Protein AF-A0A7Y3CSC6-F1 (afdb_monomer)

Structure (mmCIF, N/CA/C/O backbone):
data_AF-A0A7Y3CSC6-F1
#
_entry.id   AF-A0A7Y3CSC6-F1
#
loop_
_atom_site.group_PDB
_atom_site.id
_atom_site.type_symbol
_atom_site.label_atom_id
_atom_site.label_alt_id
_atom_site.label_comp_id
_atom_site.label_asym_id
_atom_site.label_entity_id
_atom_site.label_seq_id
_atom_site.pdbx_PDB_ins_code
_atom_si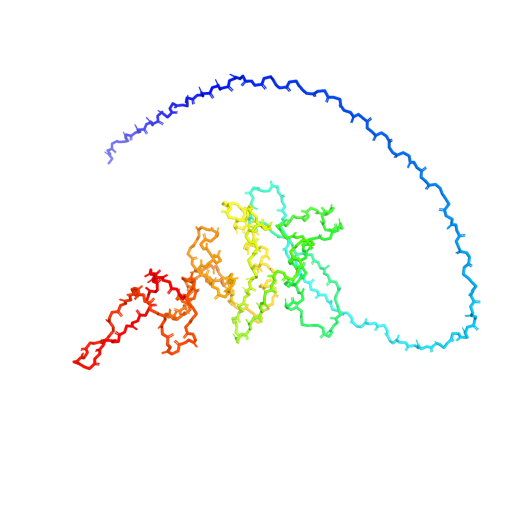te.Cartn_x
_atom_site.Cartn_y
_atom_site.Cartn_z
_atom_site.occupancy
_atom_site.B_iso_or_equiv
_atom_site.auth_seq_id
_atom_site.auth_comp_id
_atom_site.auth_asym_id
_atom_site.auth_atom_id
_atom_site.pdbx_PDB_model_num
ATOM 1 N N . MET A 1 1 ? 17.820 47.651 -5.698 1.00 49.38 1 MET A N 1
ATOM 2 C CA . MET A 1 1 ? 16.382 47.921 -5.927 1.00 49.38 1 MET A CA 1
ATOM 3 C C . MET A 1 1 ? 16.179 48.257 -7.399 1.00 49.38 1 MET A C 1
ATOM 5 O O . MET A 1 1 ? 16.690 49.270 -7.858 1.00 49.38 1 MET A O 1
ATOM 9 N N . LYS A 1 2 ? 15.549 47.353 -8.158 1.00 39.06 2 LYS A N 1
ATOM 10 C CA . LYS A 1 2 ? 15.272 47.470 -9.603 1.00 39.06 2 LYS A CA 1
ATOM 11 C C . LYS A 1 2 ? 13.978 46.679 -9.894 1.00 39.06 2 LYS A C 1
ATOM 13 O O . LYS A 1 2 ? 13.777 45.670 -9.221 1.00 39.06 2 LYS A O 1
ATOM 18 N N . PRO A 1 3 ? 13.075 47.160 -10.768 1.00 57.06 3 PRO A N 1
ATOM 19 C CA . PRO A 1 3 ? 11.648 46.878 -10.631 1.00 57.06 3 PRO A CA 1
ATOM 20 C C . PRO A 1 3 ? 11.142 45.621 -11.348 1.00 57.06 3 PRO A C 1
ATOM 22 O O . PRO A 1 3 ? 11.638 45.210 -12.395 1.00 57.06 3 PRO A O 1
ATOM 25 N N . ILE A 1 4 ? 10.075 45.116 -10.732 1.00 50.91 4 ILE A N 1
ATOM 26 C CA . ILE A 1 4 ? 9.036 44.168 -11.140 1.00 50.91 4 ILE A CA 1
ATOM 27 C C . ILE A 1 4 ? 8.649 44.270 -12.625 1.00 50.91 4 ILE A C 1
ATOM 29 O O . ILE A 1 4 ? 8.368 45.358 -13.132 1.00 50.91 4 ILE A O 1
ATOM 33 N N . ARG A 1 5 ? 8.506 43.113 -13.285 1.00 55.19 5 ARG A N 1
ATOM 34 C CA . ARG A 1 5 ? 7.640 42.944 -14.460 1.00 55.19 5 ARG A CA 1
ATOM 35 C C . ARG A 1 5 ? 6.730 41.734 -14.259 1.00 55.19 5 ARG A C 1
ATOM 37 O O . ARG A 1 5 ? 7.161 40.596 -14.403 1.00 55.19 5 ARG A O 1
ATOM 44 N N . LEU A 1 6 ? 5.476 42.029 -13.914 1.00 49.69 6 LEU A N 1
ATOM 45 C CA . LEU A 1 6 ? 4.336 41.130 -14.060 1.00 49.69 6 LEU A CA 1
ATOM 46 C C . LEU A 1 6 ? 4.161 40.798 -15.547 1.00 49.69 6 LEU A C 1
ATOM 48 O O . LEU A 1 6 ? 3.974 41.706 -16.355 1.00 49.69 6 LEU A O 1
ATOM 52 N N . PHE A 1 7 ? 4.170 39.515 -15.890 1.00 52.75 7 PHE A N 1
ATOM 53 C CA . PHE A 1 7 ? 3.599 39.026 -17.140 1.00 52.75 7 PHE A CA 1
ATOM 54 C C . PHE A 1 7 ? 2.330 38.248 -16.801 1.00 52.75 7 PHE A C 1
ATOM 56 O O . PHE A 1 7 ? 2.381 37.110 -16.348 1.00 52.75 7 PHE A O 1
ATOM 63 N N . ALA A 1 8 ? 1.191 38.911 -16.991 1.00 51.38 8 ALA A N 1
ATOM 64 C CA . ALA A 1 8 ? -0.119 38.288 -17.009 1.00 51.38 8 ALA A CA 1
ATOM 65 C C . ALA A 1 8 ? -0.264 37.520 -18.329 1.00 51.38 8 ALA A C 1
ATOM 67 O O . ALA A 1 8 ? -0.251 38.130 -19.399 1.00 51.38 8 ALA A O 1
ATOM 68 N N . TRP A 1 9 ? -0.375 36.195 -18.258 1.00 48.31 9 TRP A N 1
ATOM 69 C CA . TRP A 1 9 ? -0.782 35.373 -19.393 1.00 48.31 9 TRP A CA 1
ATOM 70 C C . TRP A 1 9 ? -2.264 35.040 -19.257 1.00 48.31 9 TRP A C 1
ATOM 72 O O . TRP A 1 9 ? -2.697 34.349 -18.340 1.00 48.31 9 TRP A O 1
ATOM 82 N N . LEU A 1 10 ? -3.028 35.615 -20.177 1.00 53.81 10 LEU A N 1
ATOM 83 C CA . LEU A 1 10 ? -4.462 35.465 -20.346 1.00 53.81 10 LEU A CA 1
ATOM 84 C C . LEU A 1 10 ? -4.671 34.272 -21.289 1.00 53.81 10 LEU A C 1
ATOM 86 O O . LEU A 1 10 ? -4.453 34.402 -22.492 1.00 53.81 10 LEU A O 1
ATOM 90 N N . VAL A 1 11 ? -5.024 33.098 -20.760 1.00 56.38 11 VAL A N 1
ATOM 91 C CA . VAL A 1 11 ? -5.374 31.939 -21.597 1.00 56.38 11 VAL A CA 1
ATOM 92 C C . VAL A 1 11 ? -6.880 31.945 -21.833 1.00 56.38 11 VAL A C 1
ATOM 94 O O . VAL A 1 11 ? -7.689 31.846 -20.913 1.00 56.38 11 VAL A O 1
ATOM 97 N N . LEU A 1 12 ? -7.222 32.128 -23.104 1.00 55.97 12 LEU A N 1
ATOM 98 C CA . LEU A 1 12 ? -8.560 32.213 -23.663 1.00 55.97 12 LEU A CA 1
ATOM 99 C C . LEU A 1 12 ? -9.184 30.808 -23.734 1.00 55.97 12 LEU A C 1
ATOM 101 O O . LEU A 1 12 ? -8.724 29.955 -24.489 1.00 55.97 12 LEU A O 1
ATOM 105 N N . VAL A 1 13 ? -10.243 30.577 -22.957 1.00 55.41 13 VAL A N 1
AT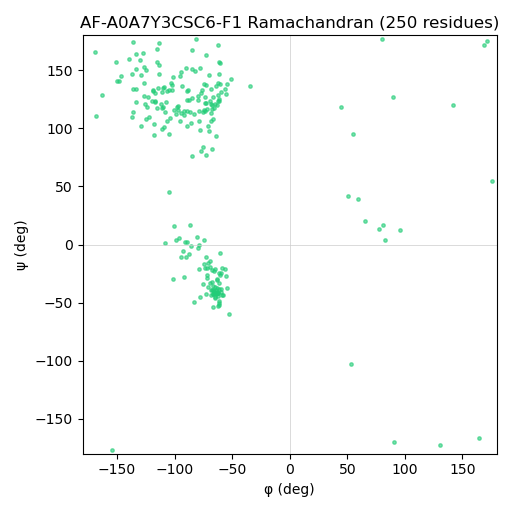OM 106 C CA . VAL A 1 13 ? -11.081 29.371 -23.029 1.00 55.41 13 VAL A CA 1
ATOM 107 C C . VAL A 1 13 ? -11.940 29.446 -24.292 1.00 55.41 13 VAL A C 1
ATOM 109 O O . VAL A 1 13 ? -12.722 30.381 -24.458 1.00 55.41 13 VAL A O 1
ATOM 112 N N . THR A 1 14 ? -11.816 28.459 -25.179 1.00 60.94 14 THR A N 1
ATOM 113 C CA . THR A 1 14 ? -12.738 28.268 -26.307 1.00 60.94 14 THR A CA 1
ATOM 114 C C . THR A 1 14 ? -13.670 27.101 -25.996 1.00 60.94 14 THR A C 1
ATOM 116 O O . THR A 1 14 ? -13.266 25.944 -25.951 1.00 60.94 14 THR A O 1
ATOM 119 N N . LEU A 1 15 ? -14.934 27.439 -25.736 1.00 53.50 15 LEU A N 1
ATOM 120 C CA . LEU A 1 15 ? -16.053 26.507 -25.636 1.00 53.50 15 LEU A CA 1
ATOM 121 C C . LEU A 1 15 ? -16.397 26.007 -27.048 1.00 53.50 15 LEU A C 1
ATOM 123 O O . LEU A 1 15 ? -16.756 26.812 -27.907 1.00 53.50 15 LEU A O 1
ATOM 127 N N . VAL A 1 16 ? -16.343 24.695 -27.280 1.00 58.88 16 VAL A N 1
ATOM 128 C CA . VAL A 1 16 ? -16.947 24.064 -28.462 1.00 58.88 16 VAL A CA 1
ATOM 129 C C . VAL A 1 16 ? -18.198 23.322 -28.008 1.00 58.88 16 VAL A C 1
ATOM 131 O O . VAL A 1 16 ? -18.131 22.279 -27.365 1.00 58.88 16 VAL A O 1
ATOM 134 N N . THR A 1 17 ? -19.356 23.891 -28.328 1.00 53.62 17 THR A N 1
ATOM 135 C CA . THR A 1 17 ? -20.674 23.277 -28.174 1.00 53.62 17 THR A CA 1
ATOM 136 C C . THR A 1 17 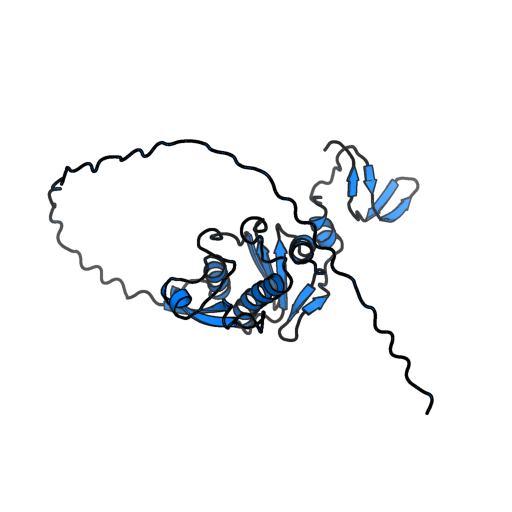? -20.987 22.432 -29.407 1.00 53.62 17 THR A C 1
ATOM 138 O O . THR A 1 17 ? -21.338 22.958 -30.461 1.00 53.62 17 THR A O 1
ATOM 141 N N . ALA A 1 18 ? -20.889 21.109 -29.280 1.00 60.34 18 ALA A N 1
ATOM 142 C CA . ALA A 1 18 ? -21.453 20.177 -30.251 1.00 60.34 18 ALA A CA 1
ATOM 143 C C . ALA A 1 18 ? -22.845 19.740 -29.774 1.00 60.34 18 ALA A C 1
ATOM 145 O O . ALA A 1 18 ? -22.988 18.981 -28.818 1.00 60.34 18 ALA A O 1
ATOM 146 N N . ALA A 1 19 ? -23.870 20.260 -30.445 1.00 48.38 19 ALA A N 1
ATOM 147 C CA . ALA A 1 19 ? -25.249 19.808 -30.356 1.00 48.38 19 ALA A CA 1
ATOM 148 C C . ALA A 1 19 ? -25.583 18.955 -31.590 1.00 48.38 19 ALA A C 1
ATOM 150 O O . ALA A 1 19 ? -25.209 19.336 -32.697 1.00 48.38 19 ALA A O 1
ATOM 151 N N . CYS A 1 20 ? -26.293 17.844 -31.361 1.00 55.81 20 CYS A N 1
ATOM 152 C CA . CYS A 1 20 ? -27.267 17.146 -32.224 1.00 55.81 20 CYS A CA 1
ATOM 153 C C . CYS A 1 20 ? -27.125 15.625 -32.093 1.00 55.81 20 CYS A C 1
ATOM 155 O O . CYS A 1 20 ? -26.091 15.050 -32.415 1.00 55.81 20 CYS A O 1
ATOM 157 N N . GLY A 1 21 ? -28.207 14.973 -31.666 1.00 42.75 21 GLY A N 1
ATOM 158 C CA . GLY A 1 21 ? -28.290 13.518 -31.586 1.00 42.75 21 GLY A CA 1
ATOM 159 C C . GLY A 1 21 ? -29.597 13.037 -30.967 1.00 42.75 21 GLY A C 1
ATOM 160 O O . GLY A 1 21 ? -29.586 12.332 -29.966 1.00 42.75 21 GLY A O 1
ATOM 161 N N . SER A 1 22 ? -30.732 13.463 -31.523 1.00 49.22 22 SER A N 1
ATOM 162 C CA . SER A 1 22 ? -32.066 12.983 -31.151 1.00 49.22 22 SER A CA 1
ATOM 163 C C . SER A 1 22 ? -32.257 11.537 -31.622 1.00 49.22 22 SER A C 1
ATOM 165 O O . SER A 1 22 ? -32.576 11.298 -32.783 1.00 49.22 22 SER A O 1
ATOM 167 N N . GLY A 1 23 ? -32.053 10.573 -30.723 1.00 46.72 23 GLY A N 1
ATOM 168 C CA . GLY A 1 23 ? -32.375 9.162 -30.932 1.00 46.72 23 GLY A CA 1
ATOM 169 C C . GLY A 1 23 ? -33.629 8.773 -30.156 1.00 46.72 23 GLY A C 1
ATOM 170 O O . GLY A 1 23 ? -33.563 8.467 -28.970 1.00 46.72 23 GLY A O 1
ATOM 171 N N . THR A 1 24 ? -34.780 8.810 -30.821 1.00 48.25 24 THR A N 1
ATOM 172 C CA . THR A 1 24 ? -36.046 8.263 -30.323 1.00 48.25 24 THR A CA 1
ATOM 173 C C . THR A 1 24 ? -36.029 6.747 -30.516 1.00 48.25 24 THR A C 1
ATOM 175 O O . THR A 1 24 ? -36.023 6.281 -31.653 1.00 48.25 24 THR A O 1
ATOM 178 N N . ALA A 1 25 ? -36.051 5.970 -29.432 1.00 51.69 25 ALA A N 1
ATOM 179 C CA . ALA A 1 25 ? -36.363 4.546 -29.491 1.00 51.69 25 ALA A CA 1
ATOM 180 C C . ALA A 1 25 ? -37.365 4.183 -28.391 1.00 51.69 25 ALA A C 1
ATOM 182 O O . ALA A 1 25 ? -37.166 4.442 -27.207 1.00 51.69 25 ALA A O 1
ATOM 183 N N . ASN A 1 26 ? -38.477 3.633 -28.864 1.00 44.28 26 ASN A N 1
ATOM 184 C CA . ASN A 1 26 ? -39.654 3.198 -28.136 1.00 44.28 26 ASN A CA 1
ATOM 185 C C . ASN A 1 26 ? -39.370 2.086 -27.113 1.00 44.28 26 ASN A C 1
ATOM 187 O O . ASN A 1 26 ? -38.591 1.176 -27.371 1.00 44.28 26 ASN A O 1
ATOM 191 N N . THR A 1 27 ? -40.141 2.147 -26.024 1.00 38.22 27 THR A N 1
ATOM 192 C CA . THR A 1 27 ? -40.975 1.068 -25.464 1.00 38.22 27 THR A CA 1
ATOM 193 C C . THR A 1 27 ? -40.374 -0.336 -25.367 1.00 38.22 27 THR A C 1
ATOM 195 O O . THR A 1 27 ? -40.215 -1.012 -26.375 1.00 38.22 27 THR A O 1
ATOM 198 N N . THR A 1 28 ? -40.256 -0.858 -24.140 1.00 40.50 28 THR A N 1
ATOM 199 C CA . THR A 1 28 ? -41.096 -1.977 -23.648 1.00 40.50 28 THR A CA 1
ATOM 200 C C . THR A 1 28 ? -40.908 -2.140 -22.138 1.00 40.50 28 THR A C 1
ATOM 202 O O . THR A 1 28 ? -39.866 -2.575 -21.659 1.00 40.50 28 THR A O 1
ATOM 205 N N . VAL A 1 29 ? -41.955 -1.799 -21.387 1.00 47.56 29 VAL A N 1
ATOM 206 C CA . VAL A 1 29 ? -42.134 -2.195 -19.988 1.00 47.56 29 VAL A CA 1
ATOM 207 C C . VAL A 1 29 ? -42.517 -3.673 -19.991 1.00 47.56 29 VAL A C 1
ATOM 209 O O . VAL A 1 29 ? -43.578 -4.022 -20.502 1.00 47.56 29 VAL A O 1
ATOM 212 N N . THR A 1 30 ? -41.670 -4.536 -19.429 1.00 46.34 30 THR A N 1
ATOM 213 C CA . THR A 1 30 ? -42.042 -5.921 -19.110 1.00 46.34 30 THR A CA 1
ATOM 214 C C . THR A 1 30 ? -42.098 -6.069 -17.598 1.00 46.34 30 THR A C 1
ATOM 216 O O . THR A 1 30 ? -41.080 -6.212 -16.926 1.00 46.34 30 THR A O 1
ATOM 219 N N . SER A 1 31 ? -43.315 -6.012 -17.064 1.00 48.59 31 SER A N 1
ATOM 220 C CA . SER A 1 31 ? -43.644 -6.465 -15.717 1.00 48.59 31 SER A CA 1
ATOM 221 C C . SER A 1 31 ? -43.530 -7.992 -15.650 1.00 48.59 31 SER A C 1
ATOM 223 O O . SER A 1 31 ? -44.210 -8.692 -16.393 1.00 48.59 31 SER A O 1
ATOM 225 N N . SER A 1 32 ? -42.705 -8.508 -14.738 1.00 51.16 32 SER A N 1
ATOM 226 C CA . SER A 1 32 ? -42.675 -9.926 -14.337 1.00 51.16 32 SER A CA 1
ATOM 227 C C . SER A 1 32 ? -43.020 -9.977 -12.847 1.00 51.16 32 SER A C 1
ATOM 229 O O . SER A 1 32 ? -42.264 -9.485 -12.022 1.00 51.16 32 SER A O 1
ATOM 231 N N . THR A 1 33 ? -44.295 -10.181 -12.513 1.00 46.19 33 THR A N 1
ATOM 232 C CA . THR A 1 33 ? -44.887 -11.449 -12.037 1.00 46.19 33 THR A CA 1
ATOM 233 C C . THR A 1 33 ? -44.175 -12.047 -10.820 1.00 46.19 33 THR A C 1
ATOM 235 O O . THR A 1 33 ? -43.212 -12.800 -10.934 1.00 46.19 33 THR A O 1
ATOM 238 N N . SER A 1 34 ? -44.724 -11.731 -9.646 1.00 44.75 34 SER A N 1
ATOM 239 C CA . SER A 1 34 ? -44.472 -12.396 -8.371 1.00 44.75 34 SER A CA 1
ATOM 240 C C . SER A 1 34 ? -44.912 -13.859 -8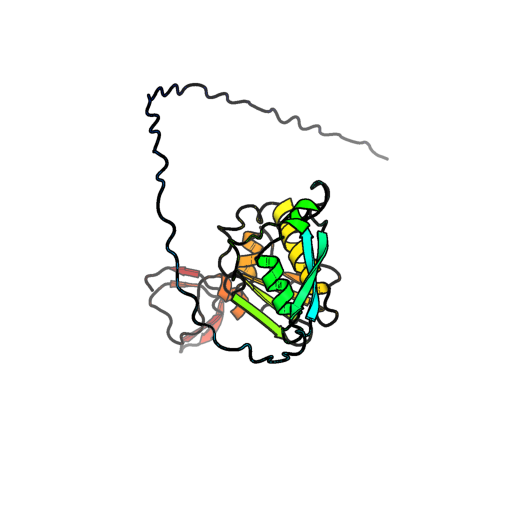.435 1.00 44.75 34 SER A C 1
ATOM 242 O O . SER A 1 34 ? -46.059 -14.144 -8.780 1.00 44.75 34 SER A O 1
ATOM 244 N N . THR A 1 35 ? -44.023 -14.776 -8.052 1.00 43.31 35 THR A N 1
ATOM 245 C CA . THR A 1 35 ? -44.351 -16.195 -7.870 1.00 43.31 35 THR A CA 1
ATOM 246 C C . THR A 1 35 ? -44.314 -16.522 -6.381 1.00 43.31 35 THR A C 1
ATOM 248 O O . THR A 1 35 ? -43.303 -16.350 -5.707 1.00 43.31 35 THR A O 1
ATOM 251 N N . THR A 1 36 ? -45.466 -16.943 -5.872 1.00 44.31 36 THR A N 1
ATOM 252 C CA . THR A 1 36 ? -45.690 -17.522 -4.543 1.00 44.31 36 THR A CA 1
ATOM 253 C C . THR A 1 36 ? -45.405 -19.031 -4.589 1.00 44.31 36 THR A C 1
ATOM 255 O O . THR A 1 36 ? -45.426 -19.614 -5.672 1.00 44.31 36 THR A O 1
ATOM 258 N N . THR A 1 37 ? -45.299 -19.670 -3.411 1.00 40.16 37 THR A N 1
ATOM 259 C CA . THR A 1 37 ? -45.212 -21.133 -3.119 1.00 40.16 37 THR A CA 1
ATOM 260 C C . THR A 1 37 ? -43.756 -21.646 -3.095 1.00 40.16 37 THR A C 1
ATOM 262 O O . THR A 1 37 ? -43.012 -21.406 -4.029 1.00 40.16 37 THR A O 1
ATOM 265 N N . THR A 1 38 ? -43.222 -22.339 -2.080 1.00 45.81 38 THR A N 1
ATOM 266 C CA . THR A 1 38 ? -43.808 -23.365 -1.200 1.00 45.81 38 THR A CA 1
ATOM 267 C C . THR A 1 38 ? -42.931 -23.547 0.049 1.00 45.81 38 THR A C 1
ATOM 269 O O . THR A 1 38 ? -41.734 -23.801 -0.071 1.00 45.81 38 THR A O 1
ATOM 272 N N . SER A 1 39 ? -43.523 -23.476 1.244 1.00 49.12 39 SER A N 1
ATOM 273 C CA . SER A 1 39 ? -42.887 -23.905 2.497 1.00 49.12 39 SER A CA 1
ATOM 274 C C . SER A 1 39 ? -42.724 -25.425 2.512 1.00 49.12 39 SER A C 1
ATOM 276 O O . SER A 1 39 ? -43.715 -26.149 2.436 1.00 49.12 39 SER A O 1
ATOM 278 N N . SER A 1 40 ? -41.487 -25.905 2.643 1.00 51.88 40 SER A N 1
ATOM 279 C CA . SER A 1 40 ? -41.182 -27.314 2.907 1.00 51.88 40 SER A CA 1
ATOM 280 C C . SER A 1 40 ? -40.868 -27.493 4.389 1.00 51.88 40 SER A C 1
ATOM 282 O O . SER A 1 40 ? -39.902 -26.936 4.904 1.00 51.88 40 SER A O 1
ATOM 284 N N . THR A 1 41 ? -41.716 -28.253 5.077 1.00 49.00 41 THR A N 1
ATOM 285 C CA . THR A 1 41 ? -41.534 -28.686 6.465 1.00 49.00 41 THR A CA 1
ATOM 286 C C . THR A 1 41 ? -40.552 -29.854 6.499 1.00 49.00 41 THR A C 1
ATOM 288 O O . THR A 1 41 ? -40.896 -30.968 6.113 1.00 49.00 41 THR A O 1
ATOM 291 N N . SER A 1 42 ? -39.329 -29.611 6.963 1.00 56.31 42 SER A N 1
ATOM 292 C CA . SER A 1 42 ? -38.350 -30.647 7.292 1.00 56.31 42 SER A CA 1
ATOM 293 C C . SER A 1 42 ? -38.540 -31.110 8.741 1.00 56.31 42 SER A C 1
ATOM 295 O O . SER A 1 42 ? -38.541 -30.325 9.685 1.00 56.31 42 SER A O 1
ATOM 297 N N . THR A 1 43 ? -38.740 -32.415 8.909 1.00 51.50 43 THR A N 1
ATOM 298 C CA . THR A 1 43 ? -38.830 -33.124 10.189 1.00 51.50 43 THR A CA 1
ATOM 299 C C . THR A 1 43 ? -37.499 -33.095 10.938 1.00 51.50 43 THR A C 1
ATOM 301 O O . THR A 1 43 ? -36.505 -33.663 10.489 1.00 51.50 43 THR A O 1
ATOM 304 N N . THR A 1 44 ? -37.518 -32.462 12.109 1.00 48.41 44 THR A N 1
ATOM 305 C CA . THR A 1 44 ? -36.448 -32.439 13.110 1.00 48.41 44 THR A CA 1
ATOM 306 C C . THR A 1 44 ? -36.251 -33.823 13.730 1.00 48.41 44 THR A C 1
ATOM 308 O O . THR A 1 44 ? -37.160 -34.358 14.361 1.00 48.41 44 THR A O 1
ATOM 311 N N . SER A 1 45 ? -35.049 -34.383 13.583 1.00 55.59 45 SER A N 1
ATOM 312 C CA . SER A 1 45 ? -34.588 -35.558 14.328 1.00 55.59 45 SER A CA 1
ATOM 313 C C . SER A 1 45 ? -33.810 -35.077 15.555 1.00 55.59 45 SER A C 1
ATOM 315 O O . SER A 1 45 ? -32.774 -34.424 15.433 1.00 55.59 45 SER A O 1
ATOM 317 N N . THR A 1 46 ? -34.358 -35.324 16.743 1.00 52.09 46 THR A N 1
ATOM 318 C CA . THR A 1 46 ? -33.824 -34.873 18.034 1.00 52.09 46 THR A CA 1
ATOM 319 C C . THR A 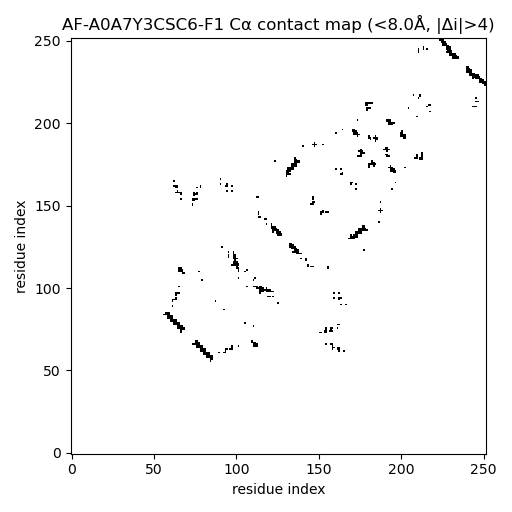1 46 ? -32.656 -35.760 18.468 1.00 52.09 46 THR A C 1
ATOM 321 O O . THR A 1 46 ? -32.858 -36.832 19.034 1.00 52.09 46 THR A O 1
ATOM 324 N N . ILE A 1 47 ? -31.429 -35.300 18.218 1.00 64.06 47 ILE A N 1
ATOM 325 C CA . ILE A 1 47 ? -30.214 -35.801 18.877 1.00 64.06 47 ILE A CA 1
ATOM 326 C C . ILE A 1 47 ? -30.012 -34.956 20.151 1.00 64.06 47 ILE A C 1
ATOM 328 O O . ILE A 1 47 ? -30.139 -33.731 20.078 1.00 64.06 47 ILE A O 1
ATOM 332 N N . PRO A 1 48 ? -29.749 -35.562 21.325 1.00 62.75 48 PRO A N 1
ATOM 333 C CA . PRO A 1 48 ? -29.509 -34.822 22.563 1.00 62.75 48 PRO A CA 1
ATOM 334 C C . PRO A 1 48 ? -28.281 -33.901 22.426 1.00 62.75 48 PRO A C 1
ATOM 336 O O . PRO A 1 48 ? -27.268 -34.328 21.867 1.00 62.75 48 PRO A O 1
ATOM 339 N N . PRO A 1 49 ? -28.335 -32.655 22.932 1.00 55.81 49 PRO A N 1
ATOM 340 C CA . PRO A 1 49 ? -27.212 -31.732 22.861 1.00 55.81 49 PRO A CA 1
ATOM 341 C C . PRO A 1 49 ? -26.073 -32.230 23.755 1.00 55.81 49 PRO A C 1
ATOM 343 O O . PRO A 1 49 ? -26.136 -32.144 24.981 1.00 55.81 49 PRO A O 1
ATOM 346 N N . SER A 1 50 ? -25.011 -32.744 23.137 1.00 53.12 50 SER A N 1
ATOM 347 C CA . SER A 1 50 ? -23.705 -32.816 23.781 1.00 53.12 50 SER A CA 1
ATOM 348 C C . SER A 1 50 ? -23.209 -31.387 23.976 1.00 53.12 50 SER A C 1
ATOM 350 O O . SER A 1 50 ? -22.860 -30.701 23.019 1.00 53.12 50 SER A O 1
ATOM 352 N N . THR A 1 51 ? -23.201 -30.924 25.223 1.00 50.72 51 THR A N 1
ATOM 353 C CA . THR A 1 51 ? -22.532 -29.690 25.637 1.00 50.72 51 THR A CA 1
ATOM 354 C C . THR A 1 51 ? -21.020 -29.879 25.514 1.00 50.72 51 THR A C 1
ATOM 356 O O . THR A 1 51 ? -20.344 -30.201 26.489 1.00 50.72 51 THR A O 1
ATOM 359 N N . SER A 1 52 ? -20.492 -29.715 24.300 1.00 52.62 52 SER A N 1
ATOM 360 C CA . SER A 1 52 ? -19.084 -29.380 24.102 1.00 52.62 52 SER A CA 1
ATOM 361 C C . SER A 1 52 ? -18.901 -27.941 24.557 1.00 52.62 52 SER A C 1
ATOM 363 O O . SER A 1 52 ? -19.297 -27.003 23.869 1.00 52.62 52 SER A O 1
ATOM 365 N N . THR A 1 53 ? -18.346 -27.766 25.750 1.00 50.94 53 THR A N 1
ATOM 366 C CA . THR A 1 53 ? -17.905 -26.466 26.251 1.00 50.94 53 THR A CA 1
ATOM 367 C C . THR A 1 53 ? -16.639 -26.072 25.490 1.00 50.94 53 THR A C 1
ATOM 369 O O . THR A 1 53 ? -15.530 -26.241 25.990 1.00 50.94 53 THR A O 1
ATOM 372 N N . THR A 1 54 ? -16.793 -25.620 24.245 1.00 62.16 54 THR A N 1
ATOM 373 C CA . THR A 1 54 ? -15.711 -24.973 23.497 1.00 62.16 54 THR A CA 1
ATOM 374 C C . THR A 1 54 ? -15.375 -23.672 24.232 1.00 62.16 54 THR A C 1
ATOM 376 O O . THR A 1 54 ? -16.282 -22.857 24.426 1.00 62.16 54 THR A O 1
ATOM 379 N N . PRO A 1 55 ? -14.128 -23.475 24.701 1.00 71.81 55 PRO A N 1
ATOM 380 C CA . PRO A 1 55 ? -13.696 -22.197 25.255 1.00 71.81 55 PRO A CA 1
ATOM 381 C C . PRO A 1 55 ? -14.034 -21.060 24.279 1.00 71.81 55 PRO A C 1
ATOM 383 O O . PRO A 1 55 ? -13.941 -21.277 23.068 1.00 71.81 55 PRO A O 1
ATOM 386 N N . PRO A 1 56 ? -14.445 -19.873 24.763 1.00 73.50 56 PRO A N 1
ATOM 387 C CA . PRO A 1 56 ? -14.690 -18.742 23.878 1.00 73.50 56 PRO A CA 1
ATOM 388 C C . PRO A 1 56 ? -13.436 -18.482 23.024 1.00 73.50 56 PRO A C 1
ATOM 390 O O . PRO A 1 56 ? -12.325 -18.584 23.556 1.00 73.50 56 PRO A O 1
ATOM 393 N N . PRO A 1 57 ? -13.592 -18.201 21.717 1.00 78.00 57 PRO A N 1
ATOM 394 C CA . PRO A 1 57 ? -12.454 -17.958 20.843 1.00 78.00 57 PRO A CA 1
ATOM 395 C C . PRO A 1 57 ? -11.669 -16.756 21.368 1.00 78.00 57 PRO A C 1
ATOM 397 O O . PRO A 1 57 ? -12.251 -15.725 21.706 1.00 78.00 57 PRO A O 1
ATOM 400 N N . VAL A 1 58 ? -10.352 -16.914 21.481 1.00 89.81 58 VAL A N 1
ATOM 401 C CA . VAL A 1 58 ? -9.460 -15.820 21.864 1.00 89.81 58 VAL A CA 1
ATOM 402 C C . VAL A 1 58 ? -9.350 -14.885 20.667 1.00 89.81 58 VAL A C 1
ATOM 404 O O . VAL A 1 58 ? -9.052 -15.334 19.559 1.00 89.81 58 VAL A O 1
ATOM 407 N N . THR A 1 59 ? -9.606 -13.601 20.888 1.00 94.56 59 THR A N 1
ATOM 408 C CA . THR A 1 59 ? -9.503 -12.567 19.860 1.00 94.56 59 THR A CA 1
ATOM 409 C C . THR A 1 59 ? -8.401 -11.573 20.195 1.00 94.56 59 THR A C 1
ATOM 411 O O . THR A 1 59 ? -7.998 -11.431 21.351 1.00 94.56 59 THR A O 1
ATOM 414 N N . GLN A 1 60 ? -7.906 -10.907 19.161 1.00 95.50 60 GLN A N 1
ATOM 415 C CA . GLN A 1 60 ? -7.014 -9.759 19.239 1.00 95.50 60 GLN A CA 1
ATOM 416 C C . GLN A 1 60 ? -7.566 -8.647 18.350 1.00 95.50 60 GLN A C 1
ATOM 418 O O . GLN A 1 60 ? -8.344 -8.914 17.434 1.00 95.50 60 GLN A O 1
ATOM 423 N N . ASP A 1 61 ? -7.153 -7.416 18.613 1.00 96.56 61 ASP A N 1
ATOM 424 C CA . ASP A 1 61 ? -7.594 -6.257 17.849 1.00 96.56 61 ASP A CA 1
ATOM 425 C C . ASP A 1 61 ? -6.495 -5.816 16.874 1.00 96.56 61 ASP A C 1
ATOM 427 O O . ASP A 1 61 ? -5.314 -5.805 17.224 1.00 96.56 61 ASP A O 1
ATOM 431 N N . VAL A 1 62 ? -6.894 -5.457 15.655 1.00 97.31 62 VAL A N 1
ATOM 432 C CA . VAL A 1 62 ? -6.032 -4.879 14.612 1.00 97.31 62 VAL A CA 1
ATOM 433 C C . VAL A 1 62 ? -6.676 -3.608 14.071 1.00 97.31 62 VAL A C 1
ATOM 435 O O . VAL A 1 62 ? -7.904 -3.530 13.995 1.00 97.31 62 VAL A O 1
ATOM 438 N N . GLU A 1 63 ? -5.885 -2.605 13.695 1.00 98.06 63 GLU A N 1
ATOM 439 C CA . GLU A 1 63 ? -6.415 -1.401 13.053 1.00 98.06 63 GLU A CA 1
ATOM 440 C C . GLU A 1 63 ? -6.320 -1.509 11.531 1.00 98.06 63 GLU A C 1
ATOM 442 O O . GLU A 1 63 ? -5.381 -2.077 10.977 1.00 98.06 63 GLU A O 1
ATOM 447 N N . VAL A 1 64 ? -7.302 -0.948 10.834 1.00 98.19 64 VAL A N 1
ATOM 448 C CA . VAL A 1 64 ? -7.290 -0.807 9.377 1.00 98.19 64 VAL A CA 1
ATOM 449 C C . VAL A 1 64 ? -7.544 0.653 9.050 1.00 98.19 64 VAL A C 1
ATOM 451 O O . VAL A 1 64 ? -8.489 1.247 9.568 1.00 98.19 64 VAL A O 1
ATOM 454 N N . PHE A 1 65 ? -6.685 1.255 8.231 1.00 98.44 65 PHE A N 1
ATOM 455 C CA . PHE A 1 65 ? -6.745 2.688 7.964 1.00 98.44 65 PHE A CA 1
ATOM 456 C C . PHE A 1 65 ? -7.486 2.958 6.661 1.00 98.44 65 PHE A C 1
ATOM 458 O O . PHE A 1 65 ? -7.036 2.562 5.589 1.00 98.44 65 PHE A O 1
ATOM 465 N N . PHE A 1 66 ? -8.600 3.680 6.758 1.00 98.50 66 PHE A N 1
ATOM 466 C CA . PHE A 1 66 ? -9.409 4.096 5.613 1.00 98.50 66 PHE A CA 1
ATOM 467 C C . PHE A 1 66 ? -9.365 5.611 5.441 1.00 98.50 66 PHE A C 1
ATOM 469 O O . PHE A 1 66 ? -9.137 6.345 6.405 1.00 98.50 66 PHE A O 1
ATOM 476 N N . ALA A 1 67 ? -9.584 6.079 4.212 1.00 97.31 67 ALA A N 1
ATOM 477 C CA . ALA A 1 67 ? -9.662 7.505 3.927 1.00 97.31 67 ALA A CA 1
ATOM 478 C C . ALA A 1 67 ? -10.831 8.130 4.691 1.00 97.31 67 ALA A C 1
ATOM 480 O O . ALA A 1 67 ? -11.921 7.560 4.762 1.00 97.31 67 ALA A O 1
ATOM 481 N N . THR A 1 68 ? -10.604 9.315 5.240 1.00 95.12 68 THR A N 1
ATOM 482 C CA . THR A 1 68 ? -11.622 10.101 5.939 1.00 95.12 68 THR A CA 1
ATOM 483 C C . THR A 1 68 ? -11.541 11.566 5.521 1.00 95.12 68 THR A C 1
ATOM 485 O O . THR A 1 68 ? -10.660 11.965 4.763 1.00 95.12 68 THR A O 1
ATOM 488 N N . GLY A 1 69 ? -12.487 12.378 5.990 1.00 90.56 69 GLY A N 1
ATOM 489 C CA . GLY A 1 69 ? -12.521 13.811 5.702 1.00 90.56 69 GLY A CA 1
ATOM 490 C C . GLY A 1 69 ? -13.328 14.169 4.452 1.00 90.56 69 GLY A C 1
ATOM 491 O O . GLY A 1 69 ? -14.083 13.364 3.907 1.00 90.56 69 GLY A O 1
ATOM 492 N N . ASP A 1 70 ? -13.212 15.425 4.024 1.00 87.56 70 ASP A N 1
ATOM 493 C CA . ASP A 1 70 ? -13.989 16.009 2.919 1.00 87.56 70 ASP A CA 1
ATOM 494 C C . ASP A 1 70 ? -13.252 15.997 1.565 1.00 87.56 70 ASP A C 1
ATOM 496 O O . ASP A 1 70 ? -13.742 16.551 0.579 1.00 87.56 70 ASP A O 1
ATOM 500 N N . GLY A 1 71 ? -12.072 15.367 1.517 1.00 86.75 71 GLY A N 1
ATOM 501 C CA . GLY A 1 71 ? -11.209 15.301 0.338 1.00 86.75 71 GLY A CA 1
ATOM 502 C C . GLY A 1 71 ? -10.309 16.525 0.130 1.00 86.75 71 GLY A C 1
ATOM 503 O O . GLY A 1 71 ? -9.597 16.580 -0.871 1.00 86.75 71 GLY A O 1
ATOM 504 N N . SER A 1 72 ? -10.305 17.502 1.047 1.00 91.94 72 SER A N 1
ATOM 505 C CA . SER A 1 72 ? -9.353 18.624 1.008 1.00 91.94 72 SER A CA 1
ATOM 506 C C . SER A 1 72 ? -7.921 18.211 1.371 1.00 91.94 72 SER A C 1
ATOM 508 O O . SER A 1 72 ? -6.967 18.803 0.863 1.00 91.94 72 SER A O 1
ATOM 510 N N . ASN A 1 73 ? -7.773 17.177 2.204 1.00 95.69 73 ASN A N 1
ATOM 511 C CA . ASN A 1 73 ? -6.514 16.506 2.506 1.00 95.69 73 ASN A CA 1
ATOM 512 C C . ASN A 1 73 ? -6.590 15.042 2.055 1.00 95.69 73 ASN A C 1
ATOM 514 O O . ASN A 1 73 ? -7.203 14.207 2.711 1.00 95.69 73 ASN A O 1
ATOM 518 N N . CYS A 1 74 ? -5.950 14.726 0.933 1.00 95.69 74 CYS A N 1
ATOM 519 C CA . CYS A 1 74 ? -6.003 13.391 0.337 1.00 95.69 74 CYS A CA 1
ATOM 520 C C . CYS A 1 74 ? -5.296 12.319 1.178 1.00 95.69 74 CYS A C 1
ATOM 522 O O . CYS A 1 74 ? -5.609 11.141 1.034 1.00 95.69 74 CYS A O 1
ATOM 524 N N . ALA A 1 75 ? -4.368 12.712 2.054 1.00 96.44 75 ALA A N 1
ATOM 525 C CA . ALA A 1 75 ? -3.648 11.803 2.942 1.00 96.44 75 ALA A CA 1
ATOM 526 C C . ALA A 1 75 ? -4.356 11.580 4.290 1.00 96.44 75 ALA A C 1
ATOM 528 O O . ALA A 1 75 ? -3.817 10.897 5.160 1.00 96.44 75 ALA A O 1
ATOM 529 N N . GLU A 1 76 ? -5.532 12.178 4.503 1.00 97.50 76 GLU A N 1
ATOM 530 C CA . GLU A 1 76 ? -6.280 12.004 5.743 1.00 97.50 76 GLU A CA 1
ATOM 531 C C . GLU A 1 76 ? -6.877 10.594 5.826 1.00 97.50 76 GLU A C 1
ATOM 533 O O . GLU A 1 76 ? -7.722 10.196 5.020 1.00 97.50 76 GLU A O 1
ATOM 538 N N . VAL A 1 77 ? -6.428 9.839 6.827 1.00 98.00 77 VAL A N 1
ATOM 539 C CA . VAL A 1 77 ? -6.902 8.488 7.124 1.00 98.00 77 VAL A CA 1
ATOM 540 C C . VAL A 1 77 ? -7.179 8.338 8.613 1.00 98.00 77 VAL A C 1
ATOM 542 O O . VAL A 1 77 ? -6.529 8.975 9.444 1.00 98.00 77 VAL A O 1
ATOM 545 N N . THR A 1 78 ? -8.119 7.463 8.952 1.00 98.25 78 THR A N 1
ATOM 546 C CA . THR A 1 78 ? -8.449 7.104 10.336 1.00 98.25 78 THR A CA 1
ATOM 547 C C . THR A 1 78 ? -8.379 5.591 10.501 1.00 98.25 78 THR A C 1
ATOM 549 O O . THR A 1 78 ? -8.813 4.854 9.615 1.00 98.2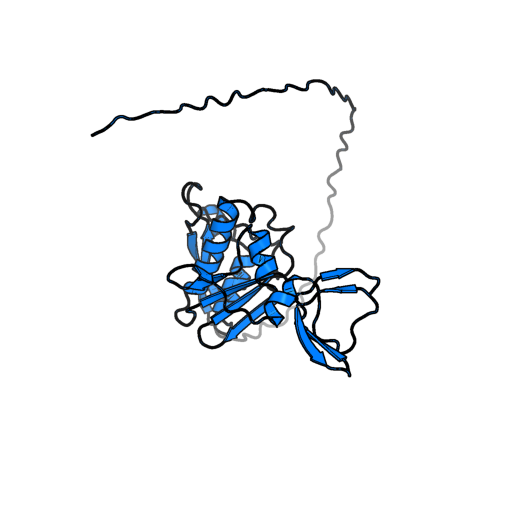5 78 THR A O 1
ATOM 552 N N . GLY A 1 79 ? -7.827 5.137 11.629 1.00 98.19 79 GLY A N 1
ATOM 553 C CA . GLY A 1 79 ? -7.792 3.726 12.003 1.00 98.19 79 GLY A CA 1
ATOM 554 C C . GLY A 1 79 ? -9.149 3.244 12.515 1.00 98.19 79 GLY A C 1
ATOM 555 O O . GLY A 1 79 ? -9.777 3.891 13.354 1.00 98.19 79 GLY A O 1
ATOM 556 N N . PHE A 1 80 ? -9.593 2.096 12.014 1.00 98.44 80 PHE A N 1
ATOM 557 C CA . PHE A 1 80 ? -10.794 1.399 12.455 1.00 98.44 80 PHE A CA 1
ATOM 558 C C . PHE A 1 80 ? -10.409 0.044 13.039 1.00 98.44 80 PHE A C 1
ATOM 560 O O . PHE A 1 80 ? -9.771 -0.777 12.381 1.00 98.44 80 PHE A O 1
ATOM 567 N N . THR A 1 81 ? -10.782 -0.186 14.296 1.00 98.06 81 THR A N 1
ATOM 568 C CA . THR A 1 81 ? -10.434 -1.413 15.013 1.00 98.06 81 THR A CA 1
ATOM 569 C C . THR A 1 81 ? -11.313 -2.583 14.573 1.00 98.06 81 THR A C 1
ATOM 571 O O . THR A 1 81 ? -12.543 -2.506 14.595 1.00 98.06 81 THR A O 1
ATOM 574 N N . ARG A 1 82 ? -10.680 -3.707 14.240 1.00 97.00 82 ARG A N 1
ATOM 575 C CA . ARG A 1 82 ? -11.313 -4.986 13.912 1.00 97.00 82 ARG A CA 1
ATOM 576 C C . ARG A 1 82 ? -10.857 -6.045 14.906 1.00 97.00 82 ARG A C 1
ATOM 578 O O . ARG A 1 82 ? -9.665 -6.184 15.153 1.00 97.00 82 ARG A O 1
ATOM 585 N N . SER A 1 83 ? -11.804 -6.818 15.433 1.00 96.25 83 SER A N 1
ATOM 586 C CA . SER A 1 83 ? -11.481 -7.974 16.268 1.00 96.25 83 SER A CA 1
ATOM 587 C C . SER A 1 83 ? -11.320 -9.210 15.391 1.00 96.25 83 SER A C 1
ATOM 589 O O . SER A 1 83 ? -12.218 -9.556 14.619 1.00 96.25 83 SER A O 1
ATOM 591 N N . VAL A 1 84 ? -10.168 -9.860 15.498 1.00 95.69 84 VAL A N 1
ATOM 592 C CA . VAL A 1 84 ? -9.765 -11.019 14.696 1.00 95.69 84 VAL A CA 1
ATOM 593 C C . VAL A 1 84 ? -9.336 -12.160 15.610 1.00 95.69 84 VAL A C 1
ATOM 595 O O . VAL A 1 84 ? -9.117 -11.966 16.805 1.00 95.69 84 VAL A O 1
ATOM 598 N N . ALA A 1 85 ? -9.244 -13.376 15.077 1.00 95.44 85 ALA A N 1
ATOM 599 C CA . ALA A 1 85 ? -8.769 -14.507 15.864 1.00 95.44 85 ALA A CA 1
ATOM 600 C C . ALA A 1 85 ? -7.298 -14.294 16.275 1.00 95.44 85 ALA A C 1
ATOM 602 O O . ALA A 1 85 ? -6.483 -13.823 15.481 1.00 95.44 85 ALA A O 1
ATOM 603 N N . ALA A 1 86 ? -6.971 -14.598 17.533 1.00 93.81 86 ALA A N 1
ATOM 604 C CA . ALA A 1 86 ? -5.658 -14.298 18.112 1.00 93.81 86 ALA A CA 1
ATOM 605 C C . ALA A 1 86 ? -4.514 -15.188 17.595 1.00 93.81 86 ALA A C 1
ATOM 607 O O . ALA A 1 86 ? -3.352 -14.931 17.892 1.00 93.81 86 ALA A O 1
ATOM 608 N N . ASP A 1 87 ? -4.829 -16.255 16.864 1.00 94.88 87 ASP A N 1
ATOM 609 C CA . ASP A 1 87 ? -3.864 -17.150 16.225 1.00 94.88 87 ASP A CA 1
ATOM 610 C C . ASP A 1 87 ? -3.442 -16.692 14.820 1.00 94.88 87 ASP A C 1
ATOM 612 O O . ASP A 1 87 ? -2.519 -17.270 14.245 1.00 94.88 87 ASP A O 1
ATOM 616 N N . LEU A 1 88 ? -4.088 -15.658 14.272 1.00 95.75 88 LEU A N 1
ATOM 617 C CA . LEU A 1 88 ? -3.731 -15.079 12.981 1.00 95.75 88 LEU A CA 1
ATOM 618 C C . LEU A 1 88 ? -2.566 -14.091 13.109 1.00 95.75 88 LEU A C 1
ATOM 620 O O . LEU A 1 88 ? -2.425 -13.396 14.117 1.00 95.75 88 LEU A O 1
ATOM 624 N N . ASP A 1 89 ? -1.763 -13.986 12.049 1.00 95.94 89 ASP A N 1
ATOM 625 C CA . ASP A 1 89 ? -0.749 -12.939 11.930 1.00 95.94 89 ASP A CA 1
ATOM 626 C C . ASP A 1 89 ? -1.435 -11.567 11.781 1.00 95.94 89 ASP A C 1
ATOM 628 O O . ASP A 1 89 ? -2.163 -11.359 10.802 1.00 95.94 89 ASP A O 1
ATOM 632 N N . PRO A 1 90 ? -1.255 -10.627 12.726 1.00 96.81 90 PRO A N 1
ATOM 633 C CA . PRO A 1 90 ? -2.024 -9.387 12.739 1.00 96.81 90 PRO A CA 1
ATOM 634 C C . PRO A 1 90 ? -1.684 -8.463 11.564 1.00 96.81 90 PRO A C 1
ATOM 636 O O . PRO A 1 90 ? -2.579 -7.787 11.063 1.00 96.81 90 PRO A O 1
ATOM 639 N N . LEU A 1 91 ? -0.434 -8.465 11.084 1.00 97.19 91 LEU A N 1
ATOM 640 C CA . LEU A 1 91 ? 0.005 -7.641 9.954 1.00 97.19 91 LEU A CA 1
ATOM 641 C C . LEU A 1 91 ? -0.662 -8.079 8.648 1.00 97.19 91 LEU A C 1
ATOM 643 O O . LEU A 1 91 ? -1.297 -7.271 7.971 1.00 97.19 91 LEU A O 1
ATOM 647 N N . THR A 1 92 ? -0.551 -9.364 8.315 1.00 97.44 92 THR A N 1
ATOM 648 C CA . THR A 1 92 ? -1.171 -9.933 7.112 1.00 97.44 92 THR A CA 1
ATOM 649 C C . THR A 1 92 ? -2.690 -9.801 7.189 1.00 97.44 92 THR A C 1
ATOM 651 O O . THR A 1 92 ? -3.321 -9.374 6.227 1.00 97.44 92 THR A O 1
ATOM 654 N N . THR A 1 93 ? -3.276 -10.049 8.365 1.00 97.94 93 THR A N 1
ATOM 655 C CA . THR A 1 93 ? -4.726 -9.914 8.569 1.00 97.94 93 THR A CA 1
ATOM 656 C C . THR A 1 93 ? -5.205 -8.471 8.382 1.00 97.94 93 THR A C 1
ATOM 658 O O . THR A 1 93 ? -6.251 -8.253 7.777 1.00 97.94 93 THR A O 1
ATOM 661 N N . ALA A 1 94 ? -4.465 -7.471 8.872 1.00 98.31 94 ALA A N 1
ATOM 662 C CA . ALA A 1 94 ? -4.822 -6.064 8.685 1.00 98.31 94 ALA A CA 1
ATOM 663 C C . ALA A 1 94 ? -4.789 -5.657 7.202 1.00 98.31 94 ALA A C 1
ATOM 665 O O . ALA A 1 94 ? -5.678 -4.943 6.739 1.00 98.31 94 ALA A O 1
ATOM 666 N N . LEU A 1 95 ? -3.806 -6.151 6.445 1.00 98.50 95 LEU A N 1
ATOM 667 C CA . LEU A 1 95 ? -3.710 -5.935 5.001 1.00 98.50 95 LEU A CA 1
ATOM 668 C C . LEU A 1 95 ? -4.843 -6.628 4.227 1.00 98.50 95 LEU A C 1
ATOM 670 O O . LEU A 1 95 ? -5.439 -6.007 3.348 1.00 98.50 95 LEU A O 1
ATOM 674 N N . ASP A 1 96 ? -5.188 -7.867 4.584 1.00 98.12 96 ASP A N 1
ATOM 675 C CA . ASP A 1 96 ? -6.320 -8.589 3.988 1.00 98.12 96 ASP A CA 1
ATOM 676 C C . ASP A 1 96 ? -7.650 -7.862 4.256 1.00 98.12 96 ASP A C 1
ATOM 678 O O . ASP A 1 96 ? -8.478 -7.689 3.360 1.00 98.12 96 ASP A O 1
ATOM 682 N N . LEU A 1 97 ? -7.841 -7.358 5.479 1.00 98.12 97 LEU A N 1
ATOM 683 C CA . LEU A 1 97 ? -9.014 -6.558 5.836 1.00 98.12 97 LEU A CA 1
ATOM 684 C C . LEU A 1 97 ? -9.045 -5.206 5.114 1.00 98.12 97 LEU A C 1
ATOM 686 O O . LEU A 1 97 ? -10.126 -4.747 4.745 1.00 98.12 97 LEU A O 1
ATOM 690 N N . LEU A 1 98 ? -7.888 -4.578 4.885 1.00 98.38 98 LEU A N 1
ATOM 691 C CA . LEU A 1 98 ? -7.795 -3.343 4.109 1.00 98.38 98 LEU A CA 1
ATOM 692 C C . LEU A 1 98 ? -8.274 -3.557 2.672 1.00 98.38 98 LEU A C 1
ATOM 694 O O . LEU A 1 98 ? -9.092 -2.776 2.187 1.00 98.38 98 LEU A O 1
ATOM 698 N N . VAL A 1 99 ? -7.798 -4.613 2.002 1.00 98.00 99 VAL A N 1
ATOM 699 C CA . VAL A 1 99 ? -8.181 -4.889 0.607 1.00 98.00 99 VAL A CA 1
ATOM 700 C C . VAL A 1 99 ? -9.598 -5.431 0.462 1.00 98.00 99 VAL A C 1
ATOM 702 O O . VAL A 1 99 ? -10.169 -5.342 -0.620 1.00 98.00 99 VAL A O 1
ATOM 705 N N . LEU A 1 100 ? -10.207 -5.920 1.542 1.00 97.19 100 LEU A N 1
ATOM 706 C CA . LEU A 1 100 ? -11.640 -6.209 1.585 1.00 97.19 100 LEU A CA 1
ATOM 707 C C . LEU A 1 100 ? -12.494 -4.925 1.654 1.00 97.19 100 LEU A C 1
ATOM 709 O O . LEU A 1 100 ? -13.679 -4.938 1.310 1.00 97.19 100 LEU A O 1
ATOM 713 N N . GLY A 1 101 ? -11.895 -3.810 2.075 1.00 97.31 101 GLY A N 1
ATOM 714 C CA . GLY A 1 101 ? -12.545 -2.513 2.205 1.00 97.31 101 GLY A CA 1
ATOM 715 C C . GLY A 1 101 ? -13.382 -2.344 3.484 1.00 97.31 101 GLY A C 1
ATOM 716 O O . GLY A 1 101 ? -13.515 -3.262 4.306 1.00 97.31 101 GLY A O 1
ATOM 717 N N . PRO A 1 102 ? -13.953 -1.143 3.681 1.00 97.75 102 PRO A N 1
ATOM 718 C CA . PRO A 1 102 ? -14.686 -0.812 4.893 1.00 97.75 102 PRO A CA 1
ATOM 719 C C . PRO A 1 102 ? -16.022 -1.563 4.977 1.00 97.75 102 PRO A C 1
ATOM 721 O O . PRO A 1 102 ? -16.692 -1.806 3.971 1.00 97.75 102 PRO A O 1
ATOM 724 N N . ASN A 1 103 ? -16.435 -1.920 6.194 1.00 96.56 103 ASN A N 1
ATOM 725 C CA . ASN A 1 103 ? -17.751 -2.518 6.444 1.00 96.56 103 ASN A CA 1
ATOM 726 C C . ASN A 1 103 ? -18.856 -1.444 6.532 1.00 96.56 103 ASN A C 1
ATOM 728 O O . ASN A 1 103 ? -18.602 -0.242 6.458 1.00 96.56 103 ASN A O 1
ATOM 732 N N . ALA A 1 104 ? -20.111 -1.872 6.688 1.00 96.94 104 ALA A N 1
ATOM 733 C CA . ALA A 1 104 ? -21.255 -0.961 6.709 1.00 96.94 104 ALA A CA 1
ATOM 734 C C . ALA A 1 104 ? -21.191 0.056 7.865 1.00 96.94 104 ALA A C 1
ATOM 736 O O . ALA A 1 104 ? -21.548 1.223 7.685 1.00 96.94 104 ALA A O 1
ATOM 737 N N . GLU A 1 105 ? -20.726 -0.368 9.037 1.00 96.88 105 GLU A N 1
ATOM 738 C CA . GLU A 1 105 ? -20.581 0.471 10.223 1.00 96.88 105 GLU A CA 1
ATOM 739 C C . GLU A 1 105 ? -19.509 1.554 10.019 1.00 96.88 105 GLU A C 1
ATOM 741 O O . GLU A 1 105 ? -19.727 2.726 10.338 1.00 96.88 105 GLU A O 1
ATOM 746 N N . GLU A 1 106 ? -18.379 1.195 9.422 1.00 97.94 106 GLU A N 1
ATOM 747 C CA . GLU A 1 106 ? -17.276 2.108 9.115 1.00 97.94 106 GLU A CA 1
ATOM 748 C C . GLU A 1 106 ? -17.660 3.104 8.024 1.00 97.94 106 GLU A C 1
ATOM 750 O O . GLU A 1 106 ? -17.439 4.304 8.186 1.00 97.94 106 GLU A O 1
ATOM 755 N N . ILE A 1 107 ? -18.326 2.644 6.959 1.00 97.44 107 ILE A N 1
ATOM 756 C CA . ILE A 1 107 ? -18.875 3.521 5.913 1.00 97.44 107 ILE A CA 1
ATOM 757 C C . ILE A 1 107 ? -19.847 4.529 6.536 1.00 97.44 107 ILE A C 1
ATOM 759 O O . ILE A 1 107 ? -19.787 5.721 6.238 1.00 97.44 107 ILE A O 1
ATOM 763 N N . SER A 1 108 ? -20.716 4.081 7.450 1.00 97.00 108 SER A N 1
ATOM 764 C CA . SER A 1 108 ? -21.642 4.976 8.158 1.00 97.00 108 SER A CA 1
ATOM 765 C C . SER A 1 108 ? -20.934 5.984 9.072 1.00 97.00 108 SER A C 1
ATOM 767 O O . SER A 1 108 ? -21.488 7.042 9.370 1.00 97.00 108 SER A O 1
ATOM 769 N N . SER A 1 109 ? -19.695 5.677 9.463 1.00 96.25 109 SER A N 1
ATOM 770 C CA . SER A 1 109 ? -18.804 6.543 10.239 1.00 96.25 109 SER A CA 1
ATOM 771 C C . SER A 1 109 ? -17.913 7.430 9.356 1.00 96.25 109 SER A C 1
ATOM 773 O O . SER A 1 109 ? -17.111 8.197 9.882 1.00 96.25 109 SER A O 1
ATOM 775 N N . GLY A 1 110 ? -18.071 7.366 8.029 1.00 96.38 110 GLY A N 1
ATOM 776 C CA . GLY A 1 110 ? -17.354 8.204 7.068 1.00 96.38 110 GLY A CA 1
ATOM 777 C C . GLY A 1 110 ? -16.101 7.573 6.460 1.00 96.38 110 GLY A C 1
ATOM 778 O O . GLY A 1 110 ? -15.334 8.295 5.827 1.00 96.38 110 GLY A O 1
ATOM 779 N N . ALA A 1 111 ? -15.881 6.265 6.625 1.00 97.44 111 ALA A N 1
ATOM 780 C CA . ALA A 1 111 ? -14.781 5.570 5.964 1.00 97.44 111 ALA A CA 1
ATOM 781 C C . ALA A 1 111 ? -14.988 5.521 4.441 1.00 97.44 111 ALA A C 1
ATOM 783 O O . ALA A 1 111 ? -16.016 5.047 3.950 1.00 97.44 111 ALA A O 1
ATOM 784 N N . GLY A 1 112 ? -13.984 5.974 3.696 1.00 95.31 112 GLY A N 1
ATOM 785 C CA . GLY A 1 112 ? -13.859 5.804 2.255 1.00 95.31 112 GLY A CA 1
ATOM 786 C C . GLY A 1 112 ? -12.673 4.907 1.908 1.00 95.31 112 GLY A C 1
ATOM 787 O O . GLY A 1 112 ? -11.645 4.928 2.579 1.00 95.31 112 GLY A O 1
ATOM 788 N N . SER A 1 113 ? -12.791 4.126 0.836 1.00 94.75 113 SER A N 1
ATOM 789 C CA . SER A 1 113 ? -11.673 3.341 0.309 1.00 94.75 113 SER A CA 1
ATOM 790 C C . SER A 1 113 ? -11.800 3.122 -1.196 1.00 94.75 113 SER A C 1
ATOM 792 O O . SER A 1 113 ? -12.895 3.197 -1.754 1.00 94.75 113 SER A O 1
ATOM 794 N N . PHE A 1 114 ? -10.667 2.849 -1.846 1.00 90.31 114 PHE A N 1
ATOM 795 C CA . PHE A 1 114 ? -10.645 2.281 -3.199 1.00 90.31 114 PHE A CA 1
ATOM 796 C C . PHE A 1 114 ? -10.913 0.777 -3.188 1.00 90.31 114 PHE A C 1
ATOM 798 O O . PHE A 1 114 ? -11.288 0.216 -4.214 1.00 90.31 114 PHE A O 1
ATOM 805 N N . PHE A 1 115 ? -10.700 0.140 -2.039 1.00 96.25 115 PHE A N 1
ATOM 806 C CA . PHE A 1 115 ? -10.930 -1.274 -1.843 1.00 96.25 115 PHE A CA 1
ATOM 807 C C . PHE A 1 115 ? -12.387 -1.547 -1.483 1.00 96.25 115 PHE A C 1
ATOM 809 O O . PHE A 1 115 ? -13.087 -0.720 -0.893 1.00 96.25 115 PHE A O 1
ATOM 816 N N . SER A 1 116 ? -12.844 -2.731 -1.858 1.00 94.69 116 SER A N 1
ATOM 817 C CA . SER A 1 116 ? -14.177 -3.235 -1.563 1.00 94.69 116 SER A CA 1
ATOM 818 C C . SER A 1 116 ? -14.156 -4.761 -1.563 1.00 94.69 116 SER A C 1
ATOM 820 O O . SER A 1 116 ? -13.125 -5.381 -1.814 1.00 94.69 116 SER A O 1
ATOM 822 N N . ALA A 1 117 ? -15.314 -5.389 -1.374 1.00 93.56 117 ALA A N 1
ATOM 823 C CA . ALA A 1 117 ? -15.425 -6.838 -1.505 1.00 93.56 117 ALA A CA 1
ATOM 824 C C . ALA A 1 117 ? -14.965 -7.368 -2.885 1.00 93.56 117 ALA A C 1
ATOM 826 O O . ALA A 1 117 ? -14.629 -8.542 -2.999 1.00 93.56 117 ALA A O 1
ATOM 827 N N . GLU A 1 118 ? -14.926 -6.529 -3.931 1.00 93.19 118 GLU A N 1
ATOM 828 C CA . GLU A 1 118 ? -14.416 -6.906 -5.260 1.00 93.19 118 GLU A CA 1
ATOM 829 C C . GLU A 1 118 ? -12.889 -7.069 -5.305 1.00 93.19 118 GLU A C 1
ATOM 831 O O . GLU A 1 118 ? -12.368 -7.719 -6.209 1.00 93.19 118 GLU A O 1
ATOM 836 N N . THR A 1 119 ? -12.173 -6.490 -4.340 1.00 95.94 119 THR A N 1
ATOM 837 C CA . THR A 1 119 ? -10.713 -6.575 -4.212 1.00 95.94 119 THR A CA 1
ATOM 838 C C . THR A 1 119 ? -10.276 -7.595 -3.160 1.00 95.94 119 THR A C 1
ATOM 840 O O . THR A 1 119 ? -9.111 -7.616 -2.766 1.00 95.94 119 THR A O 1
ATOM 843 N N . ASP A 1 120 ? -11.180 -8.479 -2.735 1.00 94.69 120 ASP A N 1
ATOM 844 C CA . ASP A 1 120 ? -10.827 -9.627 -1.903 1.00 94.69 120 ASP A CA 1
ATOM 845 C C . ASP A 1 120 ? -9.748 -10.487 -2.589 1.00 94.69 120 ASP A C 1
ATOM 847 O O . ASP A 1 120 ? -9.798 -10.759 -3.793 1.00 94.69 120 ASP A O 1
ATOM 851 N N . GLY A 1 121 ? -8.724 -10.877 -1.830 1.00 94.69 121 GLY A N 1
ATOM 852 C CA . GLY A 1 121 ? -7.569 -11.608 -2.357 1.00 94.69 121 GLY A CA 1
ATOM 853 C C . GLY A 1 121 ? -6.707 -10.823 -3.358 1.00 94.69 121 GLY A C 1
ATOM 854 O O . GLY A 1 121 ? -5.956 -11.439 -4.125 1.00 94.69 121 GLY A O 1
ATOM 855 N N . ALA A 1 122 ? -6.796 -9.486 -3.372 1.00 97.12 122 ALA A N 1
ATOM 856 C CA . ALA A 1 122 ? -5.958 -8.615 -4.200 1.00 97.12 122 ALA A CA 1
ATOM 857 C C . ALA A 1 122 ? -4.461 -8.742 -3.892 1.00 97.12 122 ALA A C 1
ATOM 859 O O . ALA A 1 122 ? -3.638 -8.490 -4.770 1.00 97.12 122 ALA A O 1
ATOM 860 N N . ILE A 1 123 ? -4.094 -9.135 -2.673 1.00 98.25 123 ILE A N 1
ATOM 861 C CA . ILE A 1 123 ? -2.700 -9.356 -2.293 1.00 98.25 123 ILE A CA 1
ATOM 862 C C . ILE A 1 123 ? -2.261 -10.728 -2.807 1.00 98.25 123 ILE A C 1
ATOM 864 O O . ILE A 1 123 ? -2.878 -11.757 -2.530 1.00 98.25 123 ILE A O 1
ATOM 868 N N . ARG A 1 124 ? -1.182 -10.740 -3.590 1.00 97.56 124 ARG A N 1
ATOM 869 C CA . ARG A 1 124 ? -0.550 -11.954 -4.107 1.00 97.56 124 ARG A CA 1
ATOM 870 C C . ARG A 1 124 ? 0.402 -12.537 -3.070 1.00 97.56 124 ARG A C 1
ATOM 872 O O . ARG A 1 124 ? 0.322 -13.729 -2.777 1.00 97.56 124 ARG A O 1
ATOM 879 N N . HIS A 1 125 ? 1.275 -11.695 -2.516 1.00 96.94 125 HIS A N 1
ATOM 880 C CA . HIS A 1 125 ? 2.252 -12.076 -1.501 1.00 96.94 125 HIS A CA 1
ATOM 881 C C . HIS A 1 125 ? 2.516 -10.937 -0.515 1.00 96.94 125 HIS A C 1
ATOM 883 O O . HIS A 1 125 ? 2.597 -9.772 -0.897 1.00 96.94 125 HIS A O 1
ATOM 889 N N . VAL A 1 126 ? 2.752 -11.311 0.740 1.00 97.88 126 VAL A N 1
ATOM 890 C CA . VAL A 1 126 ? 3.363 -10.456 1.761 1.00 97.88 126 VAL A CA 1
ATOM 891 C C . VAL A 1 126 ? 4.675 -11.116 2.159 1.00 97.88 126 VAL A C 1
ATOM 893 O O . VAL A 1 126 ? 4.696 -12.298 2.509 1.00 97.88 126 VAL A O 1
ATOM 896 N N . ARG A 1 127 ? 5.784 -10.389 2.038 1.00 96.19 127 ARG A N 1
ATOM 897 C CA . ARG A 1 127 ? 7.121 -10.871 2.399 1.00 96.19 127 ARG A CA 1
ATOM 898 C C . ARG A 1 127 ? 7.718 -9.918 3.416 1.00 96.19 127 ARG A C 1
ATOM 900 O O . ARG A 1 127 ? 7.789 -8.726 3.154 1.00 96.19 127 ARG A O 1
ATOM 907 N N . THR A 1 128 ? 8.175 -10.454 4.536 1.00 95.38 128 THR A N 1
ATOM 908 C CA . THR A 1 128 ? 8.811 -9.665 5.592 1.00 95.38 128 THR A CA 1
ATOM 909 C C . THR A 1 128 ? 10.249 -10.129 5.755 1.00 95.38 128 THR A C 1
ATOM 911 O O . THR A 1 128 ? 10.496 -11.333 5.863 1.00 95.38 128 THR A O 1
ATOM 914 N N . SER A 1 129 ? 11.191 -9.190 5.768 1.00 90.44 129 SER A N 1
ATOM 915 C CA . SER A 1 129 ? 12.610 -9.442 6.013 1.00 90.44 129 SER A CA 1
ATOM 916 C C . SER A 1 129 ? 13.145 -8.387 6.969 1.00 90.44 129 SER A C 1
ATOM 918 O O . SER A 1 129 ? 13.202 -7.218 6.613 1.00 90.44 129 SER A O 1
ATOM 920 N N . GLU A 1 130 ? 13.546 -8.807 8.170 1.00 89.56 130 GLU A N 1
ATOM 921 C CA . GLU A 1 130 ? 13.999 -7.911 9.244 1.00 89.56 130 GLU A CA 1
ATOM 922 C C . GLU A 1 130 ? 12.976 -6.799 9.545 1.00 89.56 130 GLU A C 1
ATOM 924 O O . GLU A 1 130 ? 11.966 -7.073 10.194 1.00 89.56 130 GLU A O 1
ATOM 929 N N . ASP A 1 131 ? 13.237 -5.581 9.075 1.00 92.62 131 ASP A N 1
ATOM 930 C CA . ASP A 1 131 ? 12.443 -4.366 9.257 1.00 92.62 131 ASP A CA 1
ATOM 931 C C . ASP A 1 131 ? 11.721 -3.901 7.973 1.00 92.62 131 ASP A C 1
ATOM 933 O O . ASP A 1 131 ? 11.022 -2.881 7.978 1.00 92.62 131 ASP A O 1
ATOM 937 N N . GLU A 1 132 ? 11.880 -4.646 6.878 1.00 95.19 132 GLU A N 1
ATOM 938 C CA . GLU A 1 132 ? 11.286 -4.378 5.571 1.00 95.19 132 GLU A CA 1
ATOM 939 C C . GLU A 1 132 ? 10.075 -5.280 5.305 1.00 95.19 132 GLU A C 1
ATOM 941 O O . GLU A 1 132 ? 10.120 -6.506 5.461 1.00 95.19 132 GLU A O 1
ATOM 946 N N . LEU A 1 133 ? 8.997 -4.661 4.829 1.00 97.88 133 LEU A N 1
ATOM 947 C CA . LEU A 1 133 ? 7.821 -5.335 4.300 1.00 97.88 133 LEU A CA 1
ATOM 948 C C . LEU A 1 133 ? 7.716 -5.130 2.788 1.00 97.88 133 LEU A C 1
ATOM 950 O O . LEU A 1 133 ? 7.720 -4.005 2.307 1.00 97.88 133 LEU A O 1
ATOM 954 N N . VAL A 1 134 ? 7.506 -6.201 2.034 1.00 97.62 134 VAL A N 1
ATOM 955 C CA . VAL A 1 134 ? 7.121 -6.132 0.623 1.00 97.62 134 VAL A CA 1
ATOM 956 C C . VAL A 1 134 ? 5.690 -6.627 0.483 1.00 97.62 134 VAL A C 1
ATOM 958 O O . VAL A 1 134 ? 5.399 -7.794 0.767 1.00 97.62 134 VAL A O 1
ATOM 961 N N . VAL A 1 135 ? 4.798 -5.749 0.027 1.00 98.50 135 VAL A N 1
ATOM 962 C CA . VAL A 1 135 ? 3.395 -6.073 -0.257 1.00 98.50 135 VAL A CA 1
ATOM 963 C C . VAL A 1 135 ? 3.198 -6.083 -1.762 1.00 98.50 135 VAL A C 1
ATOM 965 O O . VAL A 1 135 ? 3.313 -5.055 -2.426 1.00 98.50 135 VAL A O 1
ATOM 968 N N . ASP A 1 136 ? 2.898 -7.256 -2.298 1.00 98.19 136 ASP A N 1
ATOM 969 C CA . ASP A 1 136 ? 2.760 -7.474 -3.727 1.00 98.19 136 ASP A CA 1
ATOM 970 C C . ASP A 1 136 ? 1.311 -7.777 -4.094 1.00 98.19 136 ASP A C 1
ATOM 972 O O . ASP A 1 136 ? 0.717 -8.748 -3.616 1.00 98.19 136 ASP A O 1
ATOM 976 N N . PHE A 1 137 ? 0.747 -6.938 -4.954 1.00 98.31 137 PHE A N 1
ATOM 977 C CA . PHE A 1 137 ? -0.627 -7.018 -5.416 1.00 98.31 137 PHE A CA 1
ATOM 978 C C . PHE A 1 137 ? -0.724 -7.794 -6.729 1.00 98.31 137 PHE A C 1
ATOM 980 O O . PHE A 1 137 ? 0.145 -7.727 -7.595 1.00 98.31 137 PHE A O 1
ATOM 987 N N . ARG A 1 138 ? -1.849 -8.482 -6.915 1.00 96.88 138 ARG A N 1
ATOM 988 C CA . ARG A 1 138 ? -2.317 -8.897 -8.242 1.00 96.88 138 ARG A CA 1
ATOM 989 C C . ARG A 1 138 ? -2.595 -7.667 -9.108 1.00 96.88 138 ARG A C 1
ATOM 991 O O . ARG A 1 138 ? -2.655 -6.553 -8.594 1.00 96.88 138 ARG A O 1
ATOM 998 N N . ASP A 1 139 ? -2.859 -7.844 -10.399 1.00 94.19 139 ASP A N 1
ATOM 999 C CA . ASP A 1 139 ? -3.293 -6.734 -11.251 1.00 94.19 139 ASP A CA 1
ATOM 1000 C C . ASP A 1 139 ? -4.660 -6.172 -10.823 1.00 94.19 139 ASP A C 1
ATOM 1002 O O . ASP A 1 139 ? -5.728 -6.631 -11.232 1.00 94.19 139 ASP A O 1
ATOM 1006 N N . VAL A 1 140 ? -4.612 -5.135 -9.992 1.00 93.69 140 VAL A N 1
ATOM 1007 C CA . VAL A 1 140 ? -5.779 -4.452 -9.434 1.00 93.69 140 VAL A CA 1
ATOM 1008 C C . VAL A 1 140 ? -6.136 -3.163 -10.178 1.00 93.69 140 VAL A C 1
ATOM 1010 O O . VAL A 1 140 ? -7.063 -2.453 -9.790 1.00 93.69 140 VAL A O 1
ATOM 1013 N N . ARG A 1 141 ? -5.435 -2.833 -11.271 1.00 93.88 141 ARG A N 1
ATOM 1014 C CA . ARG A 1 141 ? -5.556 -1.529 -11.954 1.00 93.88 141 ARG A CA 1
ATOM 1015 C C . ARG A 1 141 ? -6.948 -1.275 -12.522 1.00 93.88 141 ARG A C 1
ATOM 1017 O O . ARG A 1 141 ? -7.384 -0.129 -12.599 1.00 93.88 141 ARG A O 1
ATOM 1024 N N . VAL A 1 142 ? -7.641 -2.342 -12.917 1.00 91.81 142 VAL A N 1
ATOM 1025 C CA . VAL A 1 142 ? -9.024 -2.271 -13.406 1.00 91.81 142 VAL A CA 1
ATOM 1026 C C . VAL A 1 142 ? -9.993 -1.994 -12.257 1.00 91.81 142 VAL A C 1
ATOM 1028 O O . VAL A 1 142 ? -10.876 -1.155 -12.407 1.00 91.81 142 VAL A O 1
ATOM 1031 N N . ALA A 1 143 ? -9.806 -2.657 -11.113 1.00 92.31 143 ALA A N 1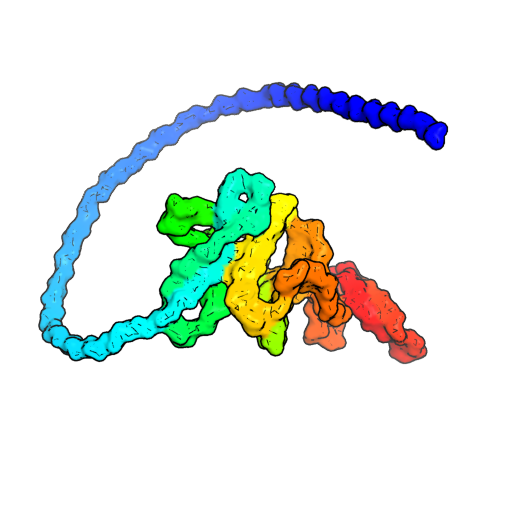
ATOM 1032 C CA . ALA A 1 143 ? -10.661 -2.493 -9.939 1.00 92.31 143 ALA A CA 1
ATOM 1033 C C . ALA A 1 143 ? -10.449 -1.129 -9.254 1.00 92.31 143 ALA A C 1
ATOM 1035 O O . ALA A 1 143 ? -11.407 -0.490 -8.833 1.00 92.31 143 ALA A O 1
ATOM 1036 N N . LEU A 1 144 ? -9.209 -0.627 -9.216 1.00 92.44 144 LEU A N 1
ATOM 1037 C CA . LEU A 1 144 ? -8.849 0.659 -8.611 1.00 92.44 144 LEU A CA 1
ATOM 1038 C C . LEU A 1 144 ? -8.582 1.746 -9.666 1.00 92.44 144 LEU A C 1
ATOM 1040 O O . LEU A 1 144 ? -7.615 2.501 -9.572 1.00 92.44 144 LEU A O 1
ATOM 1044 N N . SER A 1 145 ? -9.436 1.873 -10.681 1.00 86.31 145 SER A N 1
ATOM 1045 C CA . SER A 1 145 ? -9.163 2.739 -11.843 1.00 86.31 145 SER A CA 1
ATOM 1046 C C . SER A 1 145 ? -8.859 4.211 -11.507 1.00 86.31 145 SER A C 1
ATOM 1048 O O . SER A 1 145 ? -8.155 4.881 -12.259 1.00 86.31 145 SER A O 1
ATOM 1050 N N . ASN A 1 146 ? -9.370 4.726 -10.383 1.00 87.56 146 ASN A N 1
ATOM 1051 C CA . ASN A 1 146 ? -9.176 6.116 -9.949 1.00 87.56 146 ASN A CA 1
ATOM 1052 C C . ASN A 1 146 ? -7.970 6.323 -9.014 1.00 87.56 146 ASN A C 1
ATOM 1054 O O . ASN A 1 146 ? -7.647 7.472 -8.691 1.00 87.56 146 ASN A O 1
ATOM 1058 N N . ALA A 1 147 ? -7.285 5.256 -8.595 1.00 92.00 147 ALA A N 1
ATOM 1059 C CA . ALA A 1 147 ? -6.128 5.360 -7.706 1.00 92.00 147 ALA A CA 1
ATOM 1060 C C . ALA A 1 147 ? -4.907 5.999 -8.389 1.00 92.00 147 ALA A C 1
ATOM 1062 O O . ALA A 1 147 ? -4.046 6.545 -7.716 1.00 92.00 147 ALA A O 1
ATOM 1063 N N . SER A 1 148 ? -4.850 6.028 -9.722 1.00 91.81 148 SER A N 1
ATOM 1064 C CA . SER A 1 148 ? -3.790 6.718 -10.469 1.00 91.81 148 SER A CA 1
ATOM 1065 C C . SER A 1 148 ? -3.991 8.233 -10.583 1.00 91.81 148 SER A C 1
ATOM 1067 O O . SER A 1 148 ? -3.146 8.928 -11.144 1.00 91.81 148 SER A O 1
ATOM 1069 N N . THR A 1 149 ? -5.099 8.784 -10.078 1.00 93.62 149 THR A N 1
ATOM 1070 C CA . THR A 1 149 ? -5.299 10.240 -10.029 1.00 93.62 149 THR A CA 1
ATOM 1071 C C . THR A 1 149 ? -4.410 10.884 -8.960 1.00 93.62 149 THR A C 1
ATOM 1073 O O . THR A 1 149 ? -3.926 10.209 -8.054 1.00 93.62 149 THR A O 1
ATOM 1076 N N . SER A 1 150 ? -4.207 12.206 -9.024 1.00 93.00 150 SER A N 1
ATOM 1077 C CA . SER A 1 150 ? -3.361 12.923 -8.052 1.00 93.00 150 SER A CA 1
ATOM 1078 C C . SER A 1 150 ? -3.777 12.635 -6.602 1.00 93.00 150 SER A C 1
ATOM 1080 O O . SER A 1 150 ? -2.992 12.050 -5.860 1.00 93.00 150 SER A O 1
ATOM 1082 N N . CYS A 1 151 ? -5.023 12.946 -6.235 1.00 93.69 151 CYS A N 1
ATOM 1083 C CA . CYS A 1 151 ? -5.553 12.681 -4.894 1.00 93.69 151 CYS A CA 1
ATOM 1084 C C . CYS A 1 151 ? -5.733 11.181 -4.620 1.00 93.69 151 CYS A C 1
ATOM 1086 O O . CYS A 1 151 ? -5.536 10.725 -3.497 1.00 93.69 151 CYS A O 1
ATOM 1088 N N . GLY A 1 152 ? -6.074 10.394 -5.648 1.00 95.25 152 GLY A N 1
ATOM 1089 C CA . GLY A 1 152 ? -6.281 8.959 -5.478 1.00 95.25 152 GLY A CA 1
ATOM 1090 C C . GLY A 1 152 ? -5.010 8.209 -5.103 1.00 95.25 152 GLY A C 1
ATOM 1091 O O . GLY A 1 152 ? -5.052 7.372 -4.208 1.00 95.25 152 GLY A O 1
ATOM 1092 N N . SER A 1 153 ? -3.875 8.565 -5.709 1.00 96.19 153 SER A N 1
ATOM 1093 C CA . SER A 1 153 ? -2.592 7.921 -5.406 1.00 96.19 153 SER A CA 1
ATOM 1094 C C . SER A 1 153 ? -2.160 8.211 -3.974 1.00 96.19 153 SER A C 1
ATOM 1096 O O . SER A 1 153 ? -1.715 7.317 -3.263 1.00 96.19 153 SER A O 1
ATOM 1098 N N . GLU A 1 154 ? -2.343 9.454 -3.532 1.00 96.31 154 GLU A N 1
ATOM 1099 C CA . GLU A 1 154 ? -2.032 9.879 -2.172 1.00 96.31 154 GLU A CA 1
ATOM 1100 C C . GLU A 1 154 ? -2.926 9.184 -1.143 1.00 96.31 154 GLU A C 1
ATOM 1102 O O . GLU A 1 154 ? -2.417 8.643 -0.166 1.00 96.31 154 GLU A O 1
ATOM 1107 N N . SER A 1 155 ? -4.232 9.110 -1.403 1.00 97.06 155 SER A N 1
ATOM 1108 C CA . SER A 1 155 ? -5.182 8.443 -0.514 1.00 97.06 155 SER A CA 1
ATOM 1109 C C . SER A 1 155 ? -4.972 6.927 -0.441 1.00 97.06 155 SER A C 1
ATOM 1111 O O . SER A 1 155 ? -5.056 6.355 0.645 1.00 97.06 155 SER A O 1
ATOM 1113 N N . LEU A 1 156 ? -4.661 6.262 -1.560 1.00 97.50 156 LEU A N 1
ATOM 1114 C CA . LEU A 1 156 ? -4.319 4.835 -1.566 1.00 97.50 156 LEU A CA 1
ATOM 1115 C C . LEU A 1 156 ? -3.066 4.573 -0.719 1.00 97.50 156 LEU A C 1
ATOM 1117 O O . LEU A 1 156 ? -3.076 3.713 0.161 1.00 97.50 156 LEU A O 1
ATOM 1121 N N . LEU A 1 157 ? -1.997 5.335 -0.962 1.00 97.75 157 LEU A N 1
ATOM 1122 C CA . LEU A 1 157 ? -0.731 5.181 -0.248 1.00 97.75 157 LEU A CA 1
ATOM 1123 C C . LEU A 1 157 ? -0.867 5.518 1.242 1.00 97.75 157 LEU A C 1
ATOM 1125 O O . LEU A 1 157 ? -0.258 4.843 2.064 1.00 97.75 157 LEU A O 1
ATOM 1129 N N . ALA A 1 158 ? -1.682 6.508 1.611 1.00 97.88 158 ALA A N 1
ATOM 1130 C CA . ALA A 1 158 ? -1.944 6.842 3.009 1.00 97.88 158 ALA A CA 1
ATOM 1131 C C . ALA A 1 158 ? -2.646 5.700 3.760 1.00 97.88 158 ALA A C 1
ATOM 1133 O O . ALA A 1 158 ? -2.258 5.381 4.882 1.00 97.88 158 ALA A O 1
ATOM 1134 N N . GLN A 1 159 ? -3.632 5.049 3.135 1.00 98.38 159 GLN A N 1
ATOM 1135 C CA . GLN A 1 159 ? -4.338 3.902 3.720 1.00 98.38 159 GLN A CA 1
ATOM 1136 C C . GLN A 1 159 ? -3.404 2.701 3.917 1.00 98.38 159 GLN A C 1
ATOM 1138 O O . GLN A 1 159 ? -3.368 2.106 4.998 1.00 98.38 159 GLN A O 1
ATOM 1143 N N . LEU A 1 160 ? -2.599 2.384 2.897 1.00 98.44 160 LEU A N 1
ATOM 1144 C CA . LEU A 1 160 ? -1.599 1.317 2.965 1.00 98.44 160 LEU A CA 1
ATOM 1145 C C . LEU A 1 160 ? -0.555 1.599 4.055 1.00 98.44 160 LEU A C 1
ATOM 1147 O O . LEU A 1 160 ? -0.349 0.777 4.946 1.00 98.44 160 LEU A O 1
ATOM 1151 N N . ASN A 1 161 ? 0.044 2.793 4.040 1.00 98.31 161 ASN A N 1
ATOM 1152 C CA . ASN A 1 161 ? 1.081 3.182 4.994 1.00 98.31 161 ASN A CA 1
ATOM 1153 C C . ASN A 1 161 ? 0.550 3.261 6.429 1.00 98.31 161 ASN A C 1
ATOM 1155 O O . ASN A 1 161 ? 1.227 2.795 7.340 1.00 98.31 161 ASN A O 1
ATOM 1159 N N . GLY A 1 162 ? -0.650 3.809 6.645 1.00 98.00 162 GLY A N 1
ATOM 1160 C CA . GLY A 1 162 ? -1.281 3.830 7.968 1.00 98.00 162 GLY A CA 1
ATOM 1161 C C . GLY A 1 162 ? -1.480 2.418 8.517 1.00 98.00 162 GLY A C 1
ATOM 1162 O O . GLY A 1 162 ? -1.132 2.141 9.662 1.00 98.00 162 GLY A O 1
ATOM 1163 N N . THR A 1 163 ? -1.939 1.501 7.663 1.00 98.31 163 THR A N 1
ATOM 1164 C CA . THR A 1 163 ? -2.160 0.099 8.037 1.00 98.31 163 THR A CA 1
ATOM 1165 C C . THR A 1 163 ? -0.852 -0.640 8.321 1.00 98.31 163 THR A C 1
ATOM 1167 O O . THR A 1 163 ? -0.792 -1.418 9.265 1.00 98.31 163 THR A O 1
ATOM 1170 N N . VAL A 1 164 ? 0.219 -0.401 7.567 1.00 98.06 164 VAL A N 1
ATOM 1171 C CA . VAL A 1 164 ? 1.499 -1.096 7.783 1.00 98.06 164 VAL A CA 1
ATOM 1172 C C . VAL A 1 164 ? 2.278 -0.520 8.969 1.00 98.06 164 VAL A C 1
ATOM 1174 O O . VAL A 1 164 ? 2.780 -1.267 9.806 1.00 98.06 164 VAL A O 1
ATOM 1177 N N . PHE A 1 165 ? 2.372 0.805 9.089 1.00 98.19 165 PHE A N 1
ATOM 1178 C CA . PHE A 1 165 ? 3.225 1.433 10.103 1.00 98.19 165 PHE A CA 1
ATOM 1179 C C . PHE A 1 165 ? 2.631 1.456 11.514 1.00 98.19 165 PHE A C 1
ATOM 1181 O O . PHE A 1 165 ? 3.319 1.891 12.442 1.00 98.19 165 PHE A O 1
ATOM 1188 N N . GLN A 1 166 ? 1.416 0.936 11.721 1.00 97.00 166 GLN A N 1
ATOM 1189 C CA . GLN A 1 166 ? 0.926 0.634 13.072 1.00 97.00 166 GLN A CA 1
ATOM 1190 C C . GLN A 1 166 ? 1.806 -0.417 13.780 1.00 97.00 166 GLN A C 1
ATOM 1192 O O . GLN A 1 166 ? 1.856 -0.463 15.005 1.00 97.00 166 GLN A O 1
ATOM 1197 N N . PHE A 1 167 ? 2.517 -1.253 13.014 1.00 96.69 167 PHE A N 1
ATOM 1198 C CA . PHE A 1 167 ? 3.393 -2.293 13.542 1.00 96.69 167 PHE A CA 1
ATOM 1199 C C . PHE A 1 167 ? 4.819 -1.759 13.695 1.00 96.69 167 PHE A C 1
ATOM 1201 O O . PHE A 1 167 ? 5.503 -1.506 12.705 1.00 96.69 167 PHE A O 1
ATOM 1208 N N . ASP A 1 168 ? 5.286 -1.604 14.937 1.00 95.88 168 ASP A N 1
ATOM 1209 C CA . ASP A 1 168 ? 6.610 -1.038 15.260 1.00 95.88 168 ASP A CA 1
ATOM 1210 C C . ASP A 1 168 ? 7.789 -1.815 14.658 1.00 95.88 168 ASP A C 1
ATOM 1212 O O . ASP A 1 168 ? 8.847 -1.237 14.434 1.00 95.88 168 ASP A O 1
ATOM 1216 N N . SER A 1 169 ? 7.611 -3.106 14.366 1.00 95.62 169 SER A N 1
ATOM 1217 C CA . SER A 1 169 ? 8.635 -3.934 13.720 1.00 95.62 169 SER A CA 1
ATOM 1218 C C . SER A 1 169 ? 8.874 -3.583 12.252 1.00 95.62 169 SER A C 1
ATOM 1220 O O . SER A 1 169 ? 9.869 -4.028 11.695 1.00 95.62 169 SER A O 1
ATOM 1222 N N . ILE A 1 170 ? 7.961 -2.842 11.615 1.00 97.50 170 ILE A N 1
ATOM 1223 C CA . ILE A 1 170 ? 8.109 -2.413 10.225 1.00 97.50 170 ILE A CA 1
ATOM 1224 C C . ILE A 1 170 ? 8.655 -0.986 10.209 1.00 97.50 170 ILE A C 1
ATOM 1226 O O . ILE A 1 170 ? 8.004 -0.040 10.673 1.00 97.50 170 ILE A O 1
ATOM 1230 N N . GLU A 1 171 ? 9.859 -0.832 9.667 1.00 97.12 171 GLU A N 1
ATOM 1231 C CA . GLU A 1 171 ? 10.508 0.465 9.468 1.00 97.12 171 GLU A CA 1
ATOM 1232 C C . GLU A 1 171 ? 10.392 0.936 8.018 1.00 97.12 171 GLU A C 1
ATOM 1234 O O . GLU A 1 171 ? 10.308 2.147 7.780 1.00 97.12 171 GLU A O 1
ATOM 1239 N N . ARG A 1 172 ? 10.328 -0.008 7.067 1.00 97.31 172 ARG A N 1
ATOM 1240 C CA . ARG A 1 172 ? 10.230 0.262 5.629 1.00 97.31 172 ARG A CA 1
ATOM 1241 C C . ARG A 1 172 ? 9.210 -0.647 4.942 1.00 97.31 172 ARG A C 1
ATOM 1243 O O . ARG A 1 172 ? 9.050 -1.805 5.319 1.00 97.31 172 ARG A O 1
ATOM 1250 N N . VAL A 1 173 ? 8.529 -0.134 3.919 1.00 98.44 173 VAL A N 1
ATOM 1251 C CA . VAL A 1 173 ? 7.611 -0.914 3.078 1.00 98.44 173 VAL A CA 1
ATOM 1252 C C . VAL A 1 173 ? 7.782 -0.603 1.594 1.00 98.44 173 VAL A C 1
ATOM 1254 O O . VAL A 1 173 ? 7.810 0.563 1.192 1.00 98.44 173 VAL A O 1
ATOM 1257 N N . ARG A 1 174 ? 7.835 -1.652 0.772 1.00 97.50 174 ARG A N 1
ATOM 1258 C CA . ARG A 1 174 ? 7.784 -1.588 -0.690 1.00 97.50 174 ARG A CA 1
ATOM 1259 C C . ARG A 1 174 ? 6.467 -2.165 -1.197 1.00 97.50 174 ARG A C 1
ATOM 1261 O O . ARG A 1 174 ? 6.047 -3.242 -0.774 1.00 97.50 174 ARG A O 1
ATOM 1268 N N . TYR A 1 175 ? 5.835 -1.461 -2.129 1.00 98.25 175 TYR A N 1
ATOM 1269 C CA . TYR A 1 175 ? 4.625 -1.928 -2.803 1.00 98.25 175 TYR A CA 1
ATOM 1270 C C . TYR A 1 175 ? 4.952 -2.381 -4.220 1.00 98.25 175 TYR A C 1
ATOM 1272 O O . TYR A 1 175 ? 5.639 -1.680 -4.963 1.00 98.25 175 TYR A O 1
ATOM 1280 N N . GLU A 1 176 ? 4.442 -3.547 -4.593 1.00 97.31 176 GLU A N 1
ATOM 1281 C CA . GLU A 1 176 ? 4.675 -4.175 -5.888 1.00 97.31 176 GLU A CA 1
ATOM 1282 C C . GLU A 1 176 ? 3.348 -4.535 -6.558 1.00 97.31 176 GLU A C 1
ATOM 1284 O O . GLU A 1 176 ? 2.330 -4.748 -5.901 1.00 97.31 176 GLU A O 1
ATOM 1289 N N . LEU A 1 177 ? 3.356 -4.576 -7.888 1.00 96.00 177 LEU A N 1
ATOM 1290 C CA . LEU A 1 177 ? 2.246 -5.054 -8.700 1.00 96.00 177 LEU A CA 1
ATOM 1291 C C . LEU A 1 177 ? 2.780 -6.165 -9.594 1.00 96.00 177 LEU A C 1
ATOM 1293 O O . LEU A 1 177 ? 3.684 -5.919 -10.396 1.00 96.00 177 LEU A O 1
ATOM 1297 N N . GLU A 1 178 ? 2.242 -7.372 -9.440 1.00 94.88 178 GLU A N 1
ATOM 1298 C CA . GLU A 1 178 ? 2.707 -8.580 -10.127 1.00 94.88 178 GLU A CA 1
ATOM 1299 C C . GLU A 1 178 ? 4.233 -8.771 -9.974 1.00 94.88 178 GLU A C 1
ATOM 1301 O O . GLU A 1 178 ? 4.945 -9.106 -10.919 1.00 94.88 178 GLU A O 1
ATOM 1306 N N . GLY A 1 179 ? 4.747 -8.519 -8.764 1.00 93.31 179 GLY A N 1
ATOM 1307 C CA . GLY A 1 179 ? 6.162 -8.642 -8.405 1.00 93.31 179 GLY A CA 1
ATOM 1308 C C . GLY A 1 179 ? 7.063 -7.502 -8.884 1.00 93.31 179 GLY A C 1
ATOM 1309 O O . GLY A 1 179 ? 8.281 -7.659 -8.881 1.00 93.31 179 GLY A O 1
ATOM 1310 N N . SER A 1 180 ? 6.502 -6.374 -9.332 1.00 93.06 180 SER A N 1
ATOM 1311 C CA . SER A 1 180 ? 7.282 -5.221 -9.788 1.00 93.06 180 SER A CA 1
ATOM 1312 C C . SER A 1 180 ? 6.899 -3.931 -9.067 1.00 93.06 180 SER A C 1
ATOM 1314 O O . SER A 1 180 ? 5.769 -3.444 -9.175 1.00 93.06 180 SER A O 1
ATOM 1316 N N . CYS A 1 181 ? 7.881 -3.329 -8.393 1.00 94.81 181 CYS A N 1
ATOM 1317 C CA . CYS A 1 181 ? 7.747 -1.995 -7.808 1.00 94.81 181 CYS A CA 1
ATOM 1318 C C . CYS A 1 181 ? 7.505 -0.933 -8.890 1.00 94.81 181 CYS A C 1
ATOM 1320 O O . CYS A 1 181 ? 6.597 -0.111 -8.773 1.00 94.81 181 CYS A O 1
ATOM 1322 N N . ASP A 1 182 ? 8.256 -0.991 -9.995 1.00 93.06 182 ASP A N 1
ATOM 1323 C CA . ASP A 1 182 ? 8.074 -0.063 -11.112 1.00 93.06 182 ASP A CA 1
ATOM 1324 C C . ASP A 1 182 ? 6.660 -0.143 -11.694 1.00 93.06 182 ASP A C 1
ATOM 1326 O O . ASP A 1 182 ? 6.066 0.893 -11.981 1.00 93.06 182 ASP A O 1
ATOM 1330 N N . GLN A 1 183 ? 6.070 -1.335 -11.846 1.00 93.81 183 GLN A N 1
ATOM 1331 C CA . GLN A 1 183 ? 4.689 -1.438 -12.330 1.00 93.81 183 GLN A CA 1
ATOM 1332 C C . GLN A 1 183 ? 3.685 -0.781 -11.378 1.00 93.81 183 GLN A C 1
ATOM 1334 O O . GLN A 1 183 ? 2.782 -0.079 -11.843 1.00 93.81 183 GLN A O 1
ATOM 1339 N N . PHE A 1 184 ? 3.851 -0.977 -10.067 1.00 96.38 184 PHE A N 1
ATOM 1340 C CA . PHE A 1 184 ? 2.990 -0.364 -9.060 1.00 96.38 184 PHE A CA 1
ATOM 1341 C C . PHE A 1 184 ? 3.076 1.165 -9.111 1.00 96.38 184 PHE A C 1
ATOM 1343 O O . PHE A 1 184 ? 2.061 1.846 -9.265 1.00 96.38 184 PHE A O 1
ATOM 1350 N N . PHE A 1 185 ? 4.286 1.723 -9.049 1.00 95.50 185 PHE A N 1
ATOM 1351 C CA . PHE A 1 185 ? 4.464 3.172 -8.977 1.00 95.50 185 PHE A CA 1
ATOM 1352 C C . PHE A 1 185 ? 4.230 3.881 -10.313 1.00 95.50 185 PHE A C 1
ATOM 1354 O O . PHE A 1 185 ? 3.635 4.959 -10.314 1.00 95.50 185 PHE A O 1
ATOM 1361 N N . ASN A 1 186 ? 4.564 3.267 -11.453 1.00 93.62 186 ASN A N 1
ATOM 1362 C CA . ASN A 1 186 ? 4.233 3.835 -12.764 1.00 93.62 186 ASN A CA 1
ATOM 1363 C C . ASN A 1 186 ? 2.720 3.931 -12.972 1.00 93.62 186 ASN A C 1
ATOM 1365 O O . ASN A 1 186 ? 2.239 4.918 -13.532 1.00 93.62 186 ASN A O 1
ATOM 1369 N N . TRP A 1 187 ? 1.950 2.948 -12.491 1.00 94.31 187 TRP A N 1
ATOM 1370 C CA . TRP A 1 187 ? 0.489 3.046 -12.485 1.00 94.31 187 TRP A CA 1
ATOM 1371 C C . TRP A 1 187 ? 0.009 4.257 -11.675 1.00 94.31 187 TRP A C 1
ATOM 1373 O O . TRP A 1 187 ? -0.900 4.963 -12.111 1.00 94.31 187 TRP A O 1
ATOM 1383 N N . LEU A 1 188 ? 0.671 4.565 -10.560 1.00 95.69 188 LEU A N 1
ATOM 1384 C CA . LEU A 1 188 ? 0.419 5.766 -9.760 1.00 95.69 188 LEU A CA 1
ATOM 1385 C C . LEU A 1 188 ? 1.080 7.043 -10.313 1.00 95.69 188 LEU A C 1
ATOM 1387 O O . LEU A 1 188 ? 0.995 8.088 -9.667 1.00 95.69 188 LEU A O 1
ATOM 1391 N N . GLN A 1 189 ? 1.699 6.984 -11.499 1.00 93.75 189 GLN A N 1
ATOM 1392 C CA . GLN A 1 189 ? 2.425 8.084 -12.149 1.00 93.75 189 GLN A CA 1
ATOM 1393 C C . GLN A 1 189 ? 3.602 8.615 -11.308 1.00 93.75 189 GLN A C 1
ATOM 1395 O O . GLN A 1 189 ? 3.834 9.823 -11.224 1.00 93.75 189 GLN A O 1
ATOM 1400 N N . ARG A 1 190 ? 4.328 7.704 -10.653 1.00 93.62 190 ARG A N 1
ATOM 1401 C CA . ARG A 1 190 ? 5.451 7.969 -9.744 1.00 93.62 190 ARG A CA 1
ATOM 1402 C C . ARG A 1 190 ? 6.634 7.056 -10.064 1.00 93.62 190 ARG A C 1
ATOM 1404 O O . ARG A 1 190 ? 6.485 6.041 -10.736 1.00 93.62 190 ARG A O 1
ATOM 1411 N N . GLU A 1 191 ? 7.800 7.417 -9.546 1.00 92.69 191 GLU A N 1
ATOM 1412 C CA . GLU A 1 191 ? 8.974 6.543 -9.540 1.00 92.69 191 GLU A CA 1
ATOM 1413 C C . GLU A 1 191 ? 8.851 5.496 -8.425 1.00 92.69 191 GLU A C 1
ATOM 1415 O O . GLU A 1 191 ? 8.195 5.747 -7.409 1.00 92.69 191 GLU A O 1
ATOM 1420 N N . CYS A 1 192 ? 9.478 4.332 -8.612 1.00 95.06 192 CYS A N 1
ATOM 1421 C CA . CYS A 1 192 ? 9.553 3.308 -7.575 1.00 95.06 192 CYS A CA 1
ATOM 1422 C C . CYS A 1 192 ? 10.301 3.833 -6.340 1.00 95.06 192 CYS A C 1
ATOM 1424 O O . CYS A 1 192 ? 11.441 4.298 -6.429 1.00 95.06 192 CYS A O 1
ATOM 1426 N N . VAL A 1 193 ? 9.642 3.736 -5.186 1.00 96.56 193 VAL A N 1
ATOM 1427 C CA . VAL A 1 193 ? 10.153 4.153 -3.880 1.00 96.56 193 VAL A CA 1
ATOM 1428 C C . VAL A 1 193 ? 9.763 3.136 -2.817 1.00 96.56 193 VAL A C 1
ATOM 1430 O O . VAL A 1 193 ? 8.800 2.382 -2.968 1.00 96.56 193 VAL A O 1
ATOM 1433 N N . GLU A 1 194 ? 10.486 3.168 -1.712 1.00 96.25 194 GLU A N 1
ATOM 1434 C CA . GLU A 1 194 ? 10.085 2.544 -0.459 1.00 96.25 194 GLU A CA 1
ATOM 1435 C C . GLU A 1 194 ? 9.552 3.626 0.464 1.00 96.25 194 GLU A C 1
ATOM 1437 O O . GLU A 1 194 ? 10.032 4.758 0.461 1.00 96.25 194 GLU A O 1
ATOM 1442 N N . TYR A 1 195 ? 8.545 3.304 1.259 1.00 97.88 195 TYR A N 1
ATOM 1443 C CA . TYR A 1 195 ? 8.092 4.200 2.309 1.00 97.88 195 TYR A CA 1
ATOM 1444 C C . TYR A 1 195 ? 8.787 3.842 3.605 1.00 97.88 195 TYR A C 1
ATOM 1446 O O . TYR A 1 195 ? 8.861 2.674 3.968 1.00 97.88 195 TYR A O 1
ATOM 1454 N N . THR A 1 196 ? 9.239 4.859 4.324 1.00 97.38 196 THR A N 1
ATOM 1455 C CA . THR A 1 196 ? 9.638 4.770 5.725 1.00 97.38 196 THR A CA 1
ATOM 1456 C C . THR A 1 196 ? 8.660 5.582 6.569 1.00 97.38 196 THR A C 1
ATOM 1458 O O . THR A 1 196 ? 7.833 6.342 6.050 1.00 97.38 196 THR A O 1
ATOM 1461 N N . ARG A 1 197 ? 8.790 5.507 7.895 1.00 93.31 197 ARG A N 1
ATOM 1462 C CA . ARG A 1 197 ? 8.036 6.379 8.817 1.00 93.31 197 ARG A CA 1
ATOM 1463 C C . ARG A 1 197 ? 8.298 7.874 8.591 1.00 93.31 197 ARG A C 1
ATOM 1465 O O . ARG A 1 197 ? 7.506 8.703 9.034 1.00 93.31 197 ARG A O 1
ATOM 1472 N N . LEU A 1 198 ? 9.406 8.224 7.935 1.00 94.50 198 LEU A N 1
ATOM 1473 C CA . LEU A 1 198 ? 9.795 9.604 7.641 1.00 94.50 198 LEU A CA 1
ATOM 1474 C C . LEU A 1 198 ? 9.347 10.071 6.249 1.00 94.50 198 LEU A C 1
ATOM 1476 O O . LEU A 1 198 ? 9.408 11.268 5.968 1.00 94.50 198 LEU A O 1
ATOM 1480 N N . GLY A 1 199 ? 8.872 9.159 5.397 1.00 94.25 199 GLY A N 1
ATOM 1481 C CA . GLY A 1 199 ? 8.425 9.454 4.039 1.00 94.25 199 GLY A CA 1
ATOM 1482 C C . GLY A 1 199 ? 9.030 8.515 2.992 1.00 94.25 199 GLY A C 1
ATOM 1483 O O . GLY A 1 199 ? 9.656 7.518 3.346 1.00 94.25 199 GLY A O 1
ATOM 1484 N N . PRO A 1 200 ? 8.807 8.797 1.697 1.00 96.50 200 PRO A N 1
ATOM 1485 C CA . PRO A 1 200 ? 9.344 7.982 0.616 1.00 96.50 200 PRO A CA 1
ATOM 1486 C C . PRO A 1 200 ? 10.854 8.185 0.445 1.00 96.50 200 PRO A C 1
ATOM 1488 O O . PRO A 1 200 ? 11.338 9.318 0.424 1.00 96.50 200 PRO A O 1
ATOM 1491 N N . GLU A 1 201 ? 11.570 7.089 0.235 1.00 95.88 201 GLU A N 1
ATOM 1492 C CA . GLU A 1 201 ? 12.987 7.036 -0.117 1.00 95.88 201 GLU A CA 1
ATOM 1493 C C . GLU A 1 201 ? 13.164 6.232 -1.418 1.00 95.88 201 GLU A C 1
ATOM 1495 O O . GLU A 1 201 ? 12.343 5.362 -1.718 1.00 95.88 201 GLU A O 1
ATOM 1500 N N . PRO A 1 202 ? 14.189 6.516 -2.243 1.00 92.62 202 PRO A N 1
ATOM 1501 C CA . PRO A 1 202 ? 14.459 5.710 -3.431 1.00 92.62 202 PRO A CA 1
ATOM 1502 C C . PRO A 1 202 ? 14.630 4.233 -3.060 1.00 92.62 202 PRO A C 1
ATOM 1504 O O . PRO A 1 202 ? 15.414 3.924 -2.167 1.00 92.62 202 PRO A O 1
ATOM 1507 N N . ALA A 1 203 ? 13.920 3.339 -3.750 1.00 89.44 203 ALA A N 1
ATOM 1508 C CA . ALA A 1 203 ? 14.036 1.904 -3.503 1.00 89.44 203 ALA A CA 1
ATOM 1509 C C . ALA A 1 203 ? 15.416 1.386 -3.940 1.00 89.44 203 ALA A C 1
ATOM 1511 O O . ALA A 1 203 ? 15.861 1.683 -5.058 1.00 89.44 203 ALA A O 1
ATOM 1512 N N . ASP A 1 204 ? 16.070 0.587 -3.093 1.00 86.56 204 ASP A N 1
ATOM 1513 C CA . ASP A 1 204 ? 17.326 -0.089 -3.437 1.00 86.56 204 ASP A CA 1
ATOM 1514 C C . ASP A 1 204 ? 17.019 -1.402 -4.163 1.00 86.56 204 ASP A C 1
ATOM 1516 O O . ASP A 1 204 ? 17.045 -2.491 -3.596 1.00 86.56 204 ASP A O 1
ATOM 1520 N N . LEU A 1 205 ? 16.646 -1.283 -5.438 1.00 80.62 205 LEU A N 1
ATOM 1521 C CA . LEU A 1 205 ? 16.360 -2.437 -6.281 1.00 80.62 205 LEU A CA 1
ATOM 1522 C C . LEU A 1 205 ? 17.622 -2.938 -6.971 1.00 80.62 205 LEU A C 1
ATOM 1524 O O . LEU A 1 205 ? 18.326 -2.179 -7.649 1.00 80.62 205 LEU A O 1
ATOM 1528 N N . SER A 1 206 ? 17.836 -4.251 -6.918 1.00 76.00 206 SER A N 1
ATOM 1529 C CA . SER A 1 206 ? 18.822 -4.900 -7.775 1.00 76.00 206 SER A CA 1
ATOM 1530 C C . SER A 1 206 ? 18.475 -4.702 -9.256 1.00 76.00 206 SER A C 1
ATOM 1532 O O . SER A 1 206 ? 17.315 -4.513 -9.638 1.00 76.00 206 SER A O 1
ATOM 1534 N N . THR A 1 207 ? 19.477 -4.798 -10.134 1.00 69.62 207 THR A N 1
ATOM 1535 C CA . THR A 1 207 ? 19.246 -4.732 -11.586 1.00 69.62 207 THR A CA 1
ATOM 1536 C C . THR A 1 207 ? 18.211 -5.762 -12.054 1.00 69.62 207 THR A C 1
ATOM 1538 O O . THR A 1 207 ? 17.363 -5.447 -12.888 1.00 69.62 207 THR A O 1
ATOM 1541 N N . ASN A 1 208 ? 18.221 -6.960 -11.461 1.00 65.88 208 ASN A N 1
ATOM 1542 C CA . ASN A 1 208 ? 17.270 -8.023 -11.781 1.00 65.88 208 ASN A CA 1
ATOM 1543 C C . ASN A 1 208 ? 15.829 -7.647 -11.408 1.00 65.88 208 ASN A C 1
ATOM 1545 O O . ASN A 1 208 ? 14.915 -7.891 -12.190 1.00 65.88 208 ASN A O 1
ATOM 1549 N N . GLU A 1 209 ? 15.607 -7.016 -10.254 1.00 70.69 209 GLU A N 1
ATOM 1550 C CA . GLU A 1 209 ? 14.265 -6.586 -9.832 1.00 70.69 209 GLU A CA 1
ATOM 1551 C C . GLU A 1 209 ? 13.718 -5.468 -10.720 1.00 70.69 209 GLU A C 1
ATOM 1553 O O . GLU A 1 209 ? 12.549 -5.499 -11.109 1.00 70.69 209 GLU A O 1
ATOM 1558 N N . ARG A 1 210 ? 14.577 -4.530 -11.131 1.00 67.75 210 ARG A N 1
ATOM 1559 C CA . ARG A 1 210 ? 14.214 -3.499 -12.118 1.00 67.75 210 ARG A CA 1
ATOM 1560 C C . ARG A 1 210 ? 13.827 -4.113 -13.464 1.00 67.75 210 ARG A C 1
ATOM 1562 O O . ARG A 1 210 ? 12.941 -3.608 -14.151 1.00 67.75 210 ARG A O 1
ATOM 1569 N N . ALA A 1 211 ? 14.446 -5.233 -13.834 1.00 59.34 211 ALA A N 1
ATOM 1570 C CA . ALA A 1 211 ? 14.115 -5.948 -15.059 1.00 59.34 211 ALA A CA 1
ATOM 1571 C C . ALA A 1 211 ? 12.755 -6.677 -14.993 1.00 59.34 211 ALA A C 1
ATOM 1573 O O . ALA A 1 211 ? 12.110 -6.810 -16.031 1.00 59.34 211 ALA A O 1
ATOM 1574 N N . LEU A 1 212 ? 12.239 -7.080 -13.822 1.00 60.31 212 LEU A N 1
ATOM 1575 C CA . LEU A 1 212 ? 10.944 -7.786 -13.710 1.00 60.31 212 LEU A CA 1
ATOM 1576 C C . LEU A 1 212 ? 9.742 -6.942 -14.179 1.00 60.31 212 LEU A C 1
ATOM 1578 O O . LEU A 1 212 ? 8.770 -7.474 -14.715 1.00 60.31 212 LEU A O 1
ATOM 1582 N N . GLY A 1 213 ? 9.819 -5.612 -14.057 1.00 53.28 213 GLY A N 1
ATOM 1583 C CA . GLY A 1 213 ? 8.783 -4.693 -14.550 1.00 53.28 213 GLY A CA 1
ATOM 1584 C C . GLY A 1 213 ? 8.676 -4.600 -16.075 1.00 53.28 213 GLY A C 1
ATOM 1585 O O . GLY A 1 213 ? 7.679 -4.100 -16.591 1.00 53.28 213 GLY A O 1
ATOM 1586 N N . SER A 1 214 ? 9.677 -5.103 -16.802 1.00 56.69 214 SER A N 1
ATOM 1587 C CA . SER A 1 214 ? 9.735 -5.065 -18.270 1.00 56.69 214 SER A CA 1
ATOM 1588 C C . SER A 1 214 ? 9.006 -6.230 -18.960 1.00 56.69 214 SER A C 1
ATOM 1590 O O . SER A 1 214 ? 8.972 -6.286 -20.189 1.00 56.69 214 SER A O 1
ATOM 1592 N N . GLY A 1 215 ? 8.421 -7.162 -18.192 1.00 53.12 215 GLY A N 1
ATOM 1593 C CA . GLY A 1 215 ? 7.726 -8.340 -18.728 1.00 53.12 215 GLY A CA 1
ATOM 1594 C C . GLY A 1 215 ? 8.647 -9.500 -19.122 1.00 53.12 215 GLY A C 1
ATOM 1595 O O . GLY A 1 215 ? 8.220 -10.394 -19.849 1.00 53.12 215 GLY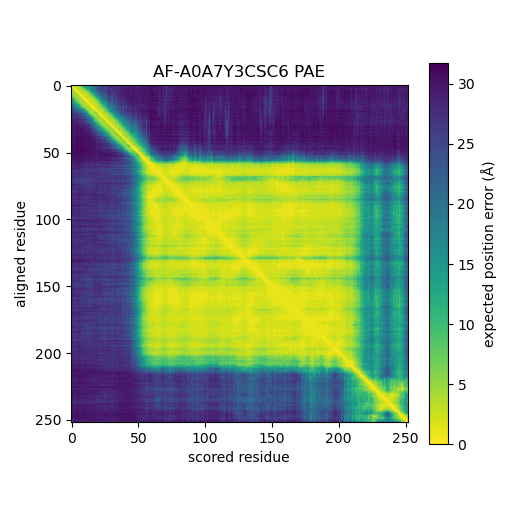 A O 1
ATOM 1596 N N . CYS A 1 216 ? 9.897 -9.503 -18.653 1.00 51.78 216 CYS A N 1
ATOM 1597 C CA . CYS A 1 216 ? 10.855 -10.581 -18.891 1.00 51.78 216 CYS A CA 1
ATOM 1598 C C . CYS A 1 216 ? 11.060 -11.391 -17.606 1.00 51.78 216 CYS A C 1
ATOM 1600 O O . CYS A 1 216 ? 11.444 -10.837 -16.579 1.00 51.78 216 CYS A O 1
ATOM 1602 N N . THR A 1 217 ? 10.807 -12.700 -17.654 1.00 52.91 217 THR A N 1
ATOM 1603 C CA . THR A 1 217 ? 11.084 -13.621 -16.543 1.00 52.91 217 THR A CA 1
ATOM 1604 C C . THR A 1 217 ? 12.536 -14.104 -16.662 1.00 52.91 217 THR A C 1
ATOM 1606 O O . THR A 1 217 ? 12.846 -14.786 -17.636 1.00 52.91 217 THR A O 1
ATOM 1609 N N . PRO A 1 218 ? 13.444 -13.766 -15.730 1.00 50.72 218 PRO A N 1
ATOM 1610 C CA . PRO A 1 218 ? 14.868 -14.095 -15.845 1.00 50.72 218 PRO A CA 1
ATOM 1611 C C . PRO A 1 218 ? 15.214 -15.575 -15.577 1.00 50.72 218 PRO A C 1
ATOM 1613 O O . PRO A 1 218 ? 16.384 -15.936 -15.620 1.00 50.72 218 PRO A O 1
ATOM 1616 N N . ASP A 1 219 ? 14.232 -16.450 -15.345 1.00 52.09 219 ASP A N 1
ATOM 1617 C CA . ASP A 1 219 ? 14.461 -17.842 -14.916 1.00 52.09 219 ASP A CA 1
ATOM 1618 C C . ASP A 1 219 ? 14.682 -18.849 -16.063 1.00 52.09 219 ASP A C 1
ATOM 1620 O O . ASP A 1 219 ? 14.571 -20.061 -15.862 1.00 52.09 219 ASP A O 1
ATOM 1624 N N . SER A 1 220 ? 14.987 -18.389 -17.279 1.00 56.84 220 SER A N 1
ATOM 1625 C CA . SER A 1 220 ? 15.383 -19.277 -18.375 1.00 56.84 220 SER A CA 1
ATOM 1626 C C . SER A 1 220 ? 16.820 -19.014 -18.814 1.00 56.84 220 SER A C 1
ATOM 1628 O O . SER A 1 220 ? 17.111 -17.978 -19.407 1.00 56.84 220 SER A O 1
ATOM 1630 N N . ASP A 1 221 ? 17.683 -20.021 -18.655 1.00 58.66 221 ASP A N 1
ATOM 1631 C CA . ASP A 1 221 ? 19.048 -20.064 -19.214 1.00 58.66 221 ASP A CA 1
ATOM 1632 C C . ASP A 1 221 ? 19.069 -19.994 -20.758 1.00 58.66 221 ASP A C 1
ATOM 1634 O O . ASP A 1 221 ? 20.126 -19.933 -21.388 1.00 58.66 221 ASP A O 1
ATOM 1638 N N . VAL A 1 222 ? 17.891 -20.060 -21.383 1.00 58.56 222 VAL A N 1
ATOM 1639 C CA . VAL A 1 222 ? 17.680 -20.039 -22.825 1.00 58.56 222 VAL A CA 1
ATOM 1640 C C . VAL A 1 222 ? 16.760 -18.874 -23.158 1.00 58.56 222 VAL A C 1
ATOM 1642 O O . VAL A 1 222 ? 15.570 -18.905 -22.861 1.00 58.56 222 VAL A O 1
ATOM 1645 N N . LEU A 1 223 ? 17.320 -17.857 -23.804 1.00 57.44 223 LEU A N 1
ATOM 1646 C CA . LEU A 1 223 ? 16.551 -16.765 -24.385 1.00 57.44 223 LEU A CA 1
ATOM 1647 C C . LEU A 1 223 ? 15.861 -17.250 -25.668 1.00 57.44 223 LEU A C 1
ATOM 1649 O O . LEU A 1 223 ? 16.471 -17.960 -26.470 1.00 57.44 223 LEU A O 1
ATOM 1653 N N . GLY A 1 224 ? 14.603 -16.858 -25.875 1.00 60.94 224 GLY A N 1
ATOM 1654 C CA . GLY A 1 224 ? 13.907 -17.085 -27.142 1.00 60.94 224 GLY A CA 1
ATOM 1655 C C . GLY A 1 224 ? 14.592 -16.384 -28.324 1.00 60.94 224 GLY A C 1
ATOM 1656 O O . GLY A 1 224 ? 15.321 -15.397 -28.156 1.00 60.94 224 GLY A O 1
ATOM 1657 N N . ASP A 1 225 ? 14.338 -16.882 -29.536 1.00 56.53 225 ASP A N 1
ATOM 1658 C CA . ASP A 1 225 ? 14.813 -16.251 -30.769 1.00 56.53 225 ASP A CA 1
ATOM 1659 C C . ASP A 1 225 ? 14.201 -14.843 -30.912 1.00 56.53 225 ASP A C 1
ATOM 1661 O O . ASP A 1 225 ? 12.984 -14.668 -30.942 1.00 56.53 225 ASP A O 1
ATOM 1665 N N . GLY A 1 226 ? 15.037 -13.810 -31.041 1.00 58.28 226 GLY A N 1
ATOM 1666 C CA . GLY A 1 226 ? 14.567 -12.442 -31.264 1.00 58.28 226 GLY A CA 1
ATOM 1667 C C . GLY A 1 226 ? 15.630 -11.379 -31.018 1.00 58.28 226 GLY A C 1
ATOM 1668 O O . GLY A 1 226 ? 16.827 -11.669 -30.962 1.00 58.28 226 GLY A O 1
ATOM 1669 N N . ARG A 1 227 ? 15.201 -10.116 -30.935 1.00 55.09 227 ARG A N 1
ATOM 1670 C CA . ARG A 1 227 ? 16.092 -8.982 -30.665 1.00 55.09 227 ARG A CA 1
ATOM 1671 C C . ARG A 1 227 ? 16.061 -8.642 -29.187 1.00 55.09 227 ARG A C 1
ATOM 1673 O O . ARG A 1 227 ? 15.016 -8.260 -28.672 1.00 55.09 227 ARG A O 1
ATOM 1680 N N . TRP A 1 228 ? 17.224 -8.738 -28.560 1.00 57.03 228 TRP A N 1
ATOM 1681 C CA . TRP A 1 228 ? 17.448 -8.396 -27.163 1.00 57.03 228 TRP A CA 1
ATOM 1682 C C . TRP A 1 228 ? 18.223 -7.085 -27.084 1.00 57.03 228 TRP A C 1
ATOM 1684 O O . TRP A 1 228 ? 19.230 -6.913 -27.775 1.00 57.03 228 TRP A O 1
ATOM 1694 N N . PHE A 1 229 ? 17.752 -6.163 -26.251 1.00 57.69 229 PHE A N 1
ATOM 1695 C CA . PHE A 1 229 ? 18.476 -4.943 -25.913 1.00 57.69 229 PHE A CA 1
ATOM 1696 C C . PHE A 1 229 ? 18.957 -5.036 -24.464 1.00 57.69 229 PHE A C 1
ATOM 1698 O O . PHE A 1 229 ? 18.228 -5.494 -23.589 1.00 57.69 229 PHE A O 1
ATOM 1705 N N . GLY A 1 230 ? 20.208 -4.644 -24.236 1.00 62.41 230 GLY A N 1
ATOM 1706 C CA . GLY A 1 230 ? 20.866 -4.687 -22.936 1.00 62.41 230 GLY A CA 1
ATOM 1707 C C . GLY A 1 230 ? 22.184 -3.918 -22.971 1.00 62.41 230 GLY A C 1
ATOM 1708 O O . GLY A 1 230 ? 22.688 -3.569 -24.045 1.00 62.41 230 GLY A O 1
ATOM 1709 N N . PHE A 1 231 ? 22.744 -3.634 -21.800 1.00 53.66 231 PHE A N 1
ATOM 1710 C CA . PHE A 1 231 ? 24.081 -3.067 -21.692 1.00 53.66 231 PHE A CA 1
ATOM 1711 C C . PHE A 1 231 ? 25.107 -4.178 -21.867 1.00 53.66 231 PHE A C 1
ATOM 1713 O O . PHE A 1 231 ? 25.051 -5.195 -21.189 1.00 53.66 231 PHE A O 1
ATOM 1720 N N . VAL A 1 232 ? 26.070 -3.996 -22.765 1.00 62.09 232 VAL A N 1
ATOM 1721 C CA . VAL A 1 232 ? 27.214 -4.909 -22.834 1.00 62.09 232 VAL A CA 1
ATOM 1722 C C . VAL A 1 232 ? 28.048 -4.707 -21.573 1.00 62.09 232 VAL A C 1
ATOM 1724 O O . VAL A 1 232 ? 28.638 -3.640 -21.396 1.00 62.09 232 VAL A O 1
ATOM 1727 N N . VAL A 1 233 ? 28.091 -5.717 -20.709 1.00 71.69 233 VAL A N 1
ATOM 1728 C CA . VAL A 1 233 ? 28.942 -5.717 -19.510 1.00 71.69 233 VAL A CA 1
ATOM 1729 C C . VAL A 1 233 ? 30.295 -6.349 -19.778 1.00 71.69 233 VAL A C 1
ATOM 1731 O O . VAL A 1 233 ? 31.287 -5.955 -19.171 1.00 71.69 233 VAL A O 1
ATOM 1734 N N . GLU A 1 234 ? 30.355 -7.274 -20.733 1.00 73.88 234 GLU A N 1
ATOM 1735 C CA . GLU A 1 234 ? 31.587 -7.943 -21.125 1.00 73.88 234 GLU A CA 1
ATOM 1736 C C . GLU A 1 234 ? 31.546 -8.296 -22.614 1.00 73.88 234 GLU A C 1
ATOM 1738 O O . GLU A 1 234 ? 30.510 -8.682 -23.147 1.00 73.88 234 GLU A O 1
ATOM 1743 N N . ALA A 1 235 ? 32.666 -8.148 -23.317 1.00 72.81 235 ALA A N 1
ATOM 1744 C CA . ALA A 1 235 ? 32.772 -8.527 -24.721 1.00 72.81 235 ALA A CA 1
ATOM 1745 C C . ALA A 1 235 ? 34.101 -9.237 -24.959 1.00 72.81 235 ALA A C 1
ATOM 1747 O O . ALA A 1 235 ? 35.168 -8.620 -24.945 1.00 72.81 235 ALA A O 1
ATOM 1748 N N . GLU A 1 236 ? 34.020 -10.535 -25.217 1.00 82.38 236 GLU A N 1
ATOM 1749 C CA . GLU A 1 236 ? 35.146 -11.389 -25.550 1.00 82.38 236 GLU A CA 1
ATOM 1750 C C . GLU A 1 236 ? 35.023 -11.929 -26.976 1.00 82.38 236 GLU A C 1
ATOM 1752 O O . GLU A 1 236 ? 33.982 -11.875 -27.630 1.00 82.38 236 GLU A O 1
ATOM 1757 N N . GLN A 1 237 ? 36.106 -12.516 -27.479 1.00 73.88 237 GLN A N 1
ATOM 1758 C CA . GLN A 1 237 ? 36.100 -13.140 -28.802 1.00 73.88 237 GLN A CA 1
ATOM 1759 C C . GLN A 1 237 ? 35.168 -14.366 -28.870 1.00 73.88 237 GLN A C 1
ATOM 1761 O O . GLN A 1 237 ? 34.721 -14.733 -29.955 1.00 73.88 237 GLN A O 1
ATOM 1766 N N . ALA A 1 238 ? 34.884 -14.985 -27.718 1.00 79.81 238 ALA A N 1
ATOM 1767 C CA . ALA A 1 238 ? 34.010 -16.146 -27.579 1.00 79.81 238 ALA A CA 1
ATOM 1768 C C . ALA A 1 238 ? 32.535 -15.784 -27.322 1.00 79.81 238 ALA A C 1
ATOM 1770 O O . ALA A 1 238 ? 31.682 -16.666 -27.412 1.00 79.81 238 ALA A O 1
ATOM 1771 N N . GLY A 1 239 ? 32.216 -14.518 -27.027 1.00 68.75 239 GLY A N 1
ATOM 1772 C CA . GLY A 1 239 ? 30.851 -14.108 -26.713 1.00 68.75 239 GLY A CA 1
ATOM 1773 C C . GLY A 1 239 ? 30.742 -12.693 -26.154 1.00 68.75 239 GLY A C 1
ATOM 1774 O O . GLY A 1 239 ? 31.734 -12.042 -25.845 1.00 68.75 239 GLY A O 1
ATOM 1775 N N . VAL A 1 240 ? 29.508 -12.217 -26.025 1.00 64.75 240 VAL A N 1
ATOM 1776 C CA . VAL A 1 240 ? 29.188 -10.925 -25.413 1.00 64.75 240 VAL A CA 1
ATOM 1777 C C . VAL A 1 240 ? 28.283 -11.196 -24.215 1.00 64.75 240 VAL A C 1
ATOM 1779 O O . VAL A 1 240 ? 27.248 -11.842 -24.365 1.00 64.75 240 VAL A O 1
ATOM 1782 N N . GLY A 1 241 ? 28.697 -10.742 -23.036 1.00 63.31 241 GLY A N 1
ATOM 1783 C CA . GLY A 1 241 ? 27.887 -10.704 -21.827 1.00 63.31 241 GLY A CA 1
ATOM 1784 C C . GLY A 1 241 ? 27.050 -9.430 -21.813 1.00 63.31 241 GLY A C 1
ATOM 1785 O O . GLY A 1 241 ? 27.579 -8.322 -21.951 1.00 63.31 241 GLY A O 1
ATOM 1786 N N . PHE A 1 242 ? 25.740 -9.584 -21.649 1.00 63.88 242 PHE A N 1
ATOM 1787 C CA . PHE A 1 242 ? 24.804 -8.471 -21.557 1.00 63.88 242 PHE A CA 1
ATOM 1788 C C . PHE A 1 242 ? 24.190 -8.432 -20.161 1.00 63.88 242 PHE A C 1
ATOM 1790 O O . PHE A 1 242 ? 23.758 -9.457 -19.642 1.00 63.88 242 PHE A O 1
ATOM 1797 N N . ASP A 1 243 ? 24.125 -7.239 -19.588 1.00 57.84 243 ASP A N 1
ATOM 1798 C CA . ASP A 1 243 ? 23.189 -6.897 -18.532 1.00 57.84 243 ASP A CA 1
ATOM 1799 C C . ASP A 1 243 ? 21.867 -6.520 -19.203 1.00 57.84 243 ASP A C 1
ATOM 1801 O O . ASP A 1 243 ? 21.780 -5.567 -19.990 1.00 57.84 243 ASP A O 1
ATOM 1805 N N . LEU A 1 244 ? 20.858 -7.358 -18.989 1.00 58.16 244 LEU A N 1
ATOM 1806 C CA . LEU A 1 244 ? 19.575 -7.272 -19.666 1.00 58.16 244 LEU A CA 1
ATOM 1807 C C . LEU A 1 244 ? 18.744 -6.119 -19.079 1.00 58.16 244 LEU A C 1
ATOM 1809 O O . LEU A 1 244 ? 17.863 -6.310 -18.249 1.00 58.16 244 LEU A O 1
ATOM 1813 N N . ALA A 1 245 ? 18.982 -4.903 -19.567 1.00 48.88 245 ALA A N 1
ATOM 1814 C CA . ALA A 1 245 ? 18.018 -3.809 -19.478 1.00 48.88 245 ALA A CA 1
ATOM 1815 C C . ALA A 1 245 ? 16.921 -4.036 -20.538 1.00 48.88 245 ALA A C 1
ATOM 1817 O O . ALA A 1 245 ? 16.987 -3.525 -21.655 1.00 48.88 245 ALA A O 1
ATOM 1818 N N . CYS A 1 246 ? 15.965 -4.901 -20.204 1.00 55.22 246 CYS A N 1
ATOM 1819 C CA . CYS A 1 246 ? 15.076 -5.584 -21.141 1.00 55.22 246 CYS A CA 1
ATOM 1820 C C . CYS A 1 246 ? 14.133 -4.686 -21.967 1.00 55.22 246 CYS A C 1
ATOM 1822 O O . CYS A 1 246 ? 13.203 -4.063 -21.454 1.00 55.22 246 CYS A O 1
ATOM 1824 N N . TRP A 1 247 ? 14.295 -4.765 -23.291 1.00 47.72 247 TRP A N 1
ATOM 1825 C CA . TRP A 1 247 ? 13.219 -4.678 -24.284 1.00 47.72 247 TRP A CA 1
ATOM 1826 C C . TRP A 1 247 ? 13.434 -5.818 -25.298 1.00 47.72 247 TRP A C 1
ATOM 1828 O O . TRP A 1 247 ? 14.567 -6.034 -25.734 1.00 47.72 247 TRP A O 1
ATOM 1838 N N . PHE A 1 248 ? 12.377 -6.564 -25.644 1.00 47.12 248 PHE A N 1
ATOM 1839 C CA . PHE A 1 248 ? 12.404 -7.668 -26.615 1.00 47.12 248 PHE A CA 1
ATOM 1840 C C . PHE A 1 248 ? 11.466 -7.370 -27.789 1.00 47.12 248 PHE A C 1
ATOM 1842 O O . PHE A 1 248 ? 10.303 -7.020 -27.587 1.00 47.12 248 PHE A O 1
ATOM 1849 N N . GLU A 1 249 ? 11.953 -7.546 -29.019 1.00 44.50 249 GLU A N 1
ATOM 1850 C CA . GLU A 1 249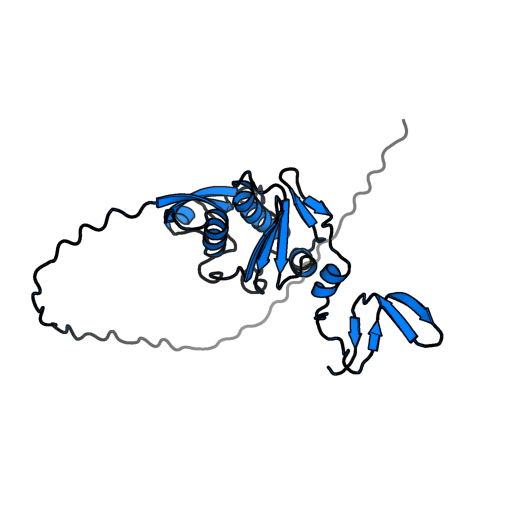 ? 11.127 -7.526 -30.234 1.00 44.50 249 GLU A CA 1
ATOM 1851 C C . GLU A 1 249 ? 11.340 -8.840 -31.008 1.00 44.50 249 GLU A C 1
ATOM 1853 O O . GLU A 1 249 ? 12.408 -9.079 -31.585 1.00 44.50 249 GLU A O 1
ATOM 1858 N N . GLY A 1 250 ? 10.333 -9.719 -30.995 1.00 44.53 250 GLY A N 1
ATOM 1859 C CA . GLY A 1 250 ? 10.386 -11.042 -31.622 1.00 44.53 250 GLY A CA 1
ATOM 1860 C C . GLY A 1 250 ? 9.179 -11.916 -31.270 1.00 44.53 250 GLY A C 1
ATOM 1861 O O . GLY A 1 250 ? 8.313 -11.520 -30.493 1.00 44.53 250 GLY A O 1
ATOM 1862 N N . SER A 1 251 ? 9.097 -13.101 -31.870 1.00 43.09 251 SER A N 1
ATOM 1863 C CA . SER A 1 251 ? 8.137 -14.138 -31.481 1.00 43.09 251 SER A CA 1
ATOM 1864 C C . SER A 1 251 ? 8.771 -15.017 -30.406 1.00 43.09 251 SER A C 1
ATOM 1866 O O . SER A 1 251 ? 9.768 -15.672 -30.702 1.00 43.09 251 SER A O 1
ATOM 1868 N N . ALA A 1 252 ? 8.205 -14.988 -29.197 1.00 48.00 252 ALA A N 1
ATOM 1869 C CA . ALA A 1 252 ? 8.570 -15.880 -28.097 1.00 48.00 252 ALA A CA 1
ATOM 1870 C C . ALA A 1 252 ? 8.207 -17.343 -28.396 1.00 48.00 252 ALA A C 1
ATOM 1872 O O . ALA A 1 252 ? 7.168 -17.567 -29.065 1.00 48.00 252 ALA A O 1
#

Secondary structure (DSSP, 8-state):
-----------------------------------------PPP---------PPPPPEEEEEEEEE-SSSSSTT-EEEEEEEEETTS-HHHHHHHHHHH---HHHHHTT-B-S--GGGTT-EEEEEEETTEEEEEE-S-TTTTTTTTSHHHHHHHHHHHHHHHHTSTT--EEEEEETTBHHHHHHHTTS--EEEETTEEEE----HHHHHHTTT-----SSPPSSEEEEEEEEEETTEEEEEEEEEEES--

Nearest PDB structures (foldseek):
  8b2l-assembly1_a1  TM=5.187E-01  e=6.192E+00  Nicotiana tabacum
  8ipa-assembly1_ia  TM=4.960E-01  e=7.020E+00  Triticum aestivum

Sequence (252 aa):
MKPIRLFAWLVLVTLVTAACGSGTANTTVTSSTSTTTTSSTSTTSTIPPSTSTTPPPVTQDVEVFFATGDGSNCAEVTGFTRSVAADLDPLTTALDLLVLGPNAEEISSGAGSFFSAETDGAIRHVRTSEDELVVDFRDVRVALSNASTSCGSESLLAQLNGTVFQFDSIERVRYELEGSCDQFFNWLQRECVEYTRLGPEPADLSTNERALGSGCTPDSDVLGDGRWFGFVVEAEQAGVGFDLACWFEGSA

Mean predicted aligned error: 15.46 Å

pLDDT: mean 79.02, std 20.66, range [38.22, 98.5]

Solvent-accessible surface area (backbone atoms only — not comparable to full-atom values): 15654 Å² total; per-residue (Å²): 143,85,84,87,78,88,82,86,82,84,83,82,84,80,86,82,86,86,85,88,82,91,78,90,78,81,87,81,90,79,86,80,81,89,81,82,89,79,91,79,88,78,84,82,79,89,70,82,84,77,84,74,82,70,74,80,82,62,65,41,78,37,50,30,28,29,29,35,83,90,65,87,51,39,61,38,57,47,75,45,81,43,81,40,61,55,88,55,62,59,68,64,50,28,52,55,49,45,33,30,23,73,51,74,70,44,40,76,72,51,45,40,66,80,36,31,73,88,32,54,81,37,64,70,46,79,49,77,54,93,41,38,35,37,45,22,24,43,91,49,63,79,76,36,63,62,34,45,38,79,56,31,30,41,28,52,50,32,20,52,48,51,39,52,58,72,40,83,66,44,53,33,38,35,56,23,30,74,75,5,38,51,48,37,23,48,59,42,73,44,75,49,46,24,38,37,92,90,44,77,42,82,52,91,66,53,72,69,55,63,25,41,51,60,78,51,78,86,89,51,102,66,78,67,69,62,47,81,41,51,49,77,76,41,80,54,98,91,48,70,44,63,45,62,63,59,53,78,60,66,68,120

Radius of gyration: 27.53 Å; Cα contacts (8 Å, |Δi|>4): 348; chains: 1; bounding box: 82×84×58 Å

Foldseek 3Di:
DDDDDDDDDDDDDDDDDDDDDDDDDDDDDDDDDDDDDDDDDDDDDDDPDDPPVDPDFDKDKAWFWFAADDLPQLLHIDTDIDIDGPPDDRLVVNVQVNQCPDDPVVVVVGGDDLHHNVRRVQWPDWDDDFQEIETEGEPCCVSSVCCLPPSNVNNHVSRVCVRNVVDVRHFKYQYHYPQAQQVVVVSNVHGRFIAGPVGTDRDPDDLVNNQVNQVDDPPDPDDDPFDFDFCFPDDDPVDTDGSGPGDTDDDD